Protein AF-A0A539CU30-F1 (afdb_monomer_lite)

Secondary structure (DSSP, 8-state):
-HHHHHHHHHHHHHHHHHHHHHHHHHHHHHHHHHSS-S-HHHHHGGGHHHHHHHHHHHHHHHHHHHHHHHHHHHHHHHHHHHHHHHHHHHHHHHHHHTTT-GGGHHHHHHHHHHHHHHHHHHHT-EETTEETT-TT-TTS-SS--TTSTT-HHHHHHHHHHHHHHSS-TTSGGGGG--HHHHHHIIIIIIGGGTS-HHHHHHHHHHHHHHHH-TTS--HHHHHHHHS-----

Radius of gyration: 37.02 Å; chains: 1; bounding box: 70×50×115 Å

Structure (mmCIF, N/CA/C/O backbone):
data_AF-A0A539CU30-F1
#
_entry.id   AF-A0A539CU30-F1
#
loop_
_atom_site.group_PDB
_atom_site.id
_atom_site.type_symbol
_atom_site.label_atom_id
_atom_site.label_alt_id
_atom_site.label_comp_id
_atom_site.label_asym_id
_atom_site.label_entity_id
_atom_site.label_seq_id
_atom_site.pdbx_PDB_ins_code
_atom_site.Cartn_x
_atom_site.Cartn_y
_atom_site.Cartn_z
_atom_site.occupancy
_atom_site.B_iso_or_equiv
_atom_site.auth_seq_id
_atom_site.auth_comp_id
_atom_site.auth_asym_id
_atom_site.auth_atom_id
_atom_site.pdbx_PDB_model_num
ATOM 1 N N . MET A 1 1 ? -40.993 -7.374 83.819 1.00 50.94 1 MET A N 1
ATOM 2 C CA . MET A 1 1 ? -40.850 -8.155 82.565 1.00 50.94 1 MET A CA 1
ATOM 3 C C . MET A 1 1 ? -40.914 -7.294 81.293 1.00 50.94 1 MET A C 1
ATOM 5 O O . MET A 1 1 ? -40.590 -7.800 80.234 1.00 50.94 1 MET A O 1
ATOM 9 N N . THR A 1 2 ? -41.260 -6.001 81.359 1.00 56.88 2 THR A N 1
ATOM 10 C CA . THR A 1 2 ? -41.355 -5.097 80.191 1.00 56.88 2 THR A CA 1
ATOM 11 C C . THR A 1 2 ? -40.031 -4.410 79.813 1.00 56.88 2 THR A C 1
ATOM 13 O O . THR A 1 2 ? -39.778 -4.199 78.633 1.00 56.88 2 THR A O 1
ATOM 16 N N . SER A 1 3 ? -39.139 -4.135 80.777 1.00 58.94 3 SER A N 1
ATOM 17 C CA . SER A 1 3 ? -37.833 -3.494 80.509 1.00 58.94 3 SER A CA 1
ATOM 18 C C . SER A 1 3 ? -36.889 -4.321 79.633 1.00 58.94 3 SER A C 1
ATOM 20 O O . SER A 1 3 ? -36.261 -3.760 78.745 1.00 58.94 3 SER A O 1
ATOM 22 N N . TYR A 1 4 ? -36.800 -5.642 79.832 1.00 59.88 4 TYR A N 1
ATOM 23 C CA . TYR A 1 4 ? -35.916 -6.502 79.027 1.00 59.88 4 TYR A CA 1
ATOM 24 C C . TYR A 1 4 ? -36.357 -6.581 77.560 1.00 59.88 4 TYR A C 1
ATOM 26 O O . TYR A 1 4 ? -35.518 -6.617 76.663 1.00 59.88 4 TYR A O 1
ATOM 34 N N . ILE A 1 5 ? -37.671 -6.539 77.319 1.00 64.38 5 ILE A N 1
ATOM 35 C CA . ILE A 1 5 ? -38.246 -6.526 75.972 1.00 64.38 5 ILE A CA 1
ATOM 36 C C . ILE A 1 5 ? -37.952 -5.179 75.297 1.00 64.38 5 ILE A C 1
ATOM 38 O O . ILE A 1 5 ? -37.494 -5.166 74.160 1.00 64.38 5 ILE A O 1
ATOM 42 N N . SER A 1 6 ? -38.102 -4.047 75.997 1.00 69.62 6 SER A N 1
ATOM 43 C CA . SER A 1 6 ? -37.750 -2.727 75.445 1.00 69.62 6 SER A CA 1
ATOM 44 C C . SER A 1 6 ? -36.259 -2.578 75.127 1.00 69.62 6 SER A C 1
ATOM 46 O O . SER A 1 6 ? -35.922 -2.019 74.087 1.00 69.62 6 SER A O 1
ATOM 48 N N . THR A 1 7 ? -35.359 -3.104 75.963 1.00 79.62 7 THR A N 1
ATOM 49 C CA . THR A 1 7 ? -33.908 -3.041 75.707 1.00 79.62 7 THR A CA 1
ATOM 50 C C . THR A 1 7 ? -33.505 -3.871 74.487 1.00 79.62 7 THR A C 1
ATOM 52 O O . THR A 1 7 ? -32.719 -3.404 73.663 1.00 79.62 7 THR A O 1
ATOM 55 N N . GLN A 1 8 ? -34.080 -5.067 74.319 1.00 81.56 8 GLN A N 1
ATOM 56 C CA . GLN A 1 8 ? -33.830 -5.899 73.138 1.00 81.56 8 GLN A CA 1
ATOM 57 C C . GLN A 1 8 ? -34.371 -5.246 71.858 1.00 81.56 8 GLN A C 1
ATOM 59 O O . GLN A 1 8 ? -33.700 -5.271 70.825 1.00 81.56 8 GLN A O 1
ATOM 64 N N . SER A 1 9 ? -35.546 -4.615 71.925 1.00 81.38 9 SER A N 1
ATOM 65 C CA . SER A 1 9 ? -36.136 -3.872 70.805 1.00 81.38 9 SER A CA 1
ATOM 66 C C . SER A 1 9 ? -35.284 -2.668 70.400 1.00 81.38 9 SER A C 1
ATOM 68 O O . SER A 1 9 ? -35.041 -2.463 69.214 1.00 81.38 9 SER A O 1
ATOM 70 N N . ILE A 1 10 ? -34.773 -1.905 71.373 1.00 83.88 10 ILE A N 1
ATOM 71 C CA . ILE A 1 10 ? -33.900 -0.748 71.125 1.00 83.88 10 ILE A CA 1
ATOM 72 C C . ILE A 1 10 ? -32.560 -1.191 70.525 1.00 83.88 10 ILE A C 1
ATOM 74 O O . ILE A 1 10 ? -32.109 -0.610 69.542 1.00 83.88 10 ILE A O 1
ATOM 78 N N . SER A 1 11 ? -31.943 -2.247 71.062 1.00 86.12 11 SER A N 1
ATOM 79 C CA . SER A 1 11 ? -30.687 -2.790 70.529 1.00 86.12 11 SER A CA 1
ATOM 80 C C . SER A 1 11 ? -30.854 -3.327 69.103 1.00 86.12 11 SER A C 1
ATOM 82 O O . SER A 1 11 ? -30.037 -3.032 68.230 1.00 86.12 11 SER A O 1
ATOM 84 N N . SER A 1 12 ? -31.951 -4.038 68.834 1.00 86.06 12 SER A N 1
ATOM 85 C CA . SER A 1 12 ? -32.254 -4.562 67.497 1.00 86.06 12 SER A CA 1
ATOM 86 C C . SER A 1 12 ? -32.539 -3.435 66.496 1.00 86.06 12 SER A C 1
ATOM 88 O O . SER A 1 12 ? -32.067 -3.493 65.362 1.00 86.06 12 SER A O 1
ATOM 90 N N . ALA A 1 13 ? -33.237 -2.375 66.921 1.00 87.25 13 ALA A N 1
ATOM 91 C CA . ALA A 1 13 ? -33.471 -1.183 66.104 1.00 87.25 13 ALA A CA 1
ATOM 92 C C . ALA A 1 13 ? -32.166 -0.432 65.787 1.00 87.25 13 ALA A C 1
ATOM 94 O O . ALA A 1 13 ? -31.960 0.010 64.657 1.00 87.25 13 ALA A O 1
ATOM 95 N N . MET A 1 14 ? -31.251 -0.334 66.755 1.00 86.62 14 MET A N 1
ATOM 96 C CA . MET A 1 14 ? -29.937 0.280 66.557 1.00 86.62 14 MET A CA 1
ATOM 97 C C . MET A 1 14 ? -29.066 -0.550 65.605 1.00 86.62 14 MET A C 1
ATOM 99 O O . MET A 1 14 ? -28.424 0.002 64.716 1.00 86.62 14 MET A O 1
ATOM 103 N N . CYS A 1 15 ? -29.101 -1.878 65.729 1.00 87.88 15 CYS A N 1
ATOM 104 C CA . CYS A 1 15 ? -28.388 -2.785 64.832 1.00 87.88 15 CYS A CA 1
ATOM 105 C C . CYS A 1 15 ? -28.935 -2.713 63.393 1.00 87.88 15 CYS A C 1
ATOM 107 O O . CYS A 1 15 ? -28.161 -2.621 62.444 1.00 87.88 15 CYS A O 1
ATOM 109 N N . GLN A 1 16 ? -30.260 -2.640 63.217 1.00 91.19 16 GLN A N 1
ATOM 110 C CA . GLN A 1 16 ? -30.879 -2.399 61.906 1.00 91.19 16 GLN A CA 1
ATOM 111 C C . GLN A 1 16 ? -30.507 -1.038 61.311 1.00 91.19 16 GLN A C 1
ATOM 113 O O . GLN A 1 16 ? -30.290 -0.949 60.105 1.00 91.19 16 GLN A O 1
ATOM 118 N N . SER A 1 17 ? -30.404 0.008 62.134 1.00 90.44 17 SER A N 1
ATOM 119 C CA . SER A 1 17 ? -29.939 1.327 61.690 1.00 90.44 17 SER A CA 1
ATOM 120 C C . SER A 1 17 ? -28.496 1.276 61.178 1.00 90.44 17 SER A C 1
ATOM 122 O O . SER A 1 17 ? -28.207 1.777 60.096 1.00 90.44 17 SER A O 1
ATOM 124 N N . ILE A 1 18 ? -27.599 0.590 61.896 1.00 91.06 18 ILE A N 1
ATOM 125 C CA . ILE A 1 18 ? -26.197 0.421 61.481 1.00 91.06 18 ILE A CA 1
ATOM 126 C C . ILE A 1 18 ? -26.093 -0.366 60.170 1.00 91.06 18 ILE A C 1
ATOM 128 O O . ILE A 1 18 ? -25.368 0.054 59.273 1.00 91.06 18 ILE A O 1
ATOM 132 N N . LEU A 1 19 ? -26.839 -1.464 60.023 1.00 92.50 19 LEU A N 1
ATOM 133 C CA . LEU A 1 19 ? -26.854 -2.250 58.783 1.00 92.50 19 LEU A CA 1
ATOM 134 C C . LEU A 1 19 ? -27.379 -1.437 57.586 1.00 92.50 19 LEU A C 1
ATOM 136 O O . LEU A 1 19 ? -26.849 -1.554 56.481 1.00 92.50 19 LEU A O 1
ATOM 140 N N . ARG A 1 20 ? -28.379 -0.570 57.802 1.00 90.00 20 ARG A N 1
ATOM 141 C CA . ARG A 1 20 ? -28.859 0.367 56.774 1.00 90.00 20 ARG A CA 1
ATOM 142 C C . ARG A 1 20 ? -27.801 1.399 56.403 1.00 90.00 20 ARG A C 1
ATOM 144 O O . ARG A 1 20 ? -27.514 1.535 55.221 1.00 90.00 20 ARG A O 1
ATOM 151 N N . MET A 1 21 ? -27.167 2.041 57.387 1.00 89.62 21 MET A N 1
ATOM 152 C CA . MET A 1 21 ? -26.098 3.017 57.135 1.00 89.62 21 MET A CA 1
ATOM 153 C C . MET A 1 21 ? -24.913 2.401 56.381 1.00 89.62 21 MET A C 1
ATOM 155 O O . MET A 1 21 ? -24.343 3.050 55.514 1.00 89.62 21 MET A O 1
ATOM 159 N N . GLN A 1 22 ? -24.554 1.144 56.662 1.00 92.38 22 GLN A N 1
ATOM 160 C CA . GLN A 1 22 ? -23.507 0.438 55.913 1.00 92.38 22 GLN A CA 1
ATOM 161 C C . GLN A 1 22 ? -23.902 0.182 54.453 1.00 92.38 22 GLN A C 1
ATOM 163 O O . GLN A 1 22 ? -23.071 0.323 53.561 1.00 92.38 22 GLN A O 1
ATOM 168 N N . THR A 1 23 ? -25.167 -0.165 54.207 1.00 90.19 23 THR A N 1
ATOM 169 C CA . THR A 1 23 ? -25.682 -0.398 52.849 1.00 90.19 23 THR A CA 1
ATOM 170 C C . THR A 1 23 ? -25.758 0.911 52.055 1.00 90.19 23 THR A C 1
ATOM 172 O O . THR A 1 23 ? -25.331 0.952 50.905 1.00 90.19 23 THR A O 1
ATOM 175 N N . GLU A 1 24 ? -26.240 1.992 52.676 1.00 87.81 24 GLU A N 1
ATOM 176 C CA . GLU A 1 24 ? -26.275 3.332 52.073 1.00 87.81 24 GLU A CA 1
ATOM 177 C C . GLU A 1 24 ? -24.871 3.872 51.796 1.00 87.81 24 GLU A C 1
ATOM 179 O O . GLU A 1 24 ? -24.644 4.444 50.735 1.00 87.81 24 GLU A O 1
ATOM 184 N N . LEU A 1 25 ? -23.913 3.658 52.703 1.00 91.44 25 LEU A N 1
ATOM 185 C CA . LEU A 1 25 ? -22.527 4.068 52.489 1.00 91.44 25 LEU A CA 1
ATOM 186 C C . LEU A 1 25 ? -21.909 3.337 51.292 1.00 91.44 25 LEU A C 1
ATOM 188 O O . LEU A 1 25 ? -21.331 3.989 50.432 1.00 91.44 25 LEU A O 1
ATOM 192 N N . ALA A 1 26 ? -22.085 2.016 51.199 1.00 89.50 26 ALA A N 1
ATOM 193 C CA . ALA A 1 26 ? -21.582 1.228 50.074 1.00 89.50 26 ALA A CA 1
ATOM 194 C C . ALA A 1 26 ? -22.211 1.655 48.734 1.00 89.50 26 ALA A C 1
ATOM 196 O O . ALA A 1 26 ? -21.520 1.717 47.717 1.00 89.50 26 ALA A O 1
ATOM 197 N N . ALA A 1 27 ? -23.507 1.988 48.731 1.00 86.31 27 ALA A N 1
ATOM 198 C CA . ALA A 1 27 ? -24.170 2.554 47.561 1.00 86.31 27 ALA A CA 1
ATOM 199 C C . ALA A 1 27 ? -23.566 3.917 47.195 1.00 86.31 27 ALA A C 1
ATOM 201 O O . ALA A 1 27 ? -23.146 4.107 46.063 1.00 86.31 27 ALA A O 1
ATOM 202 N N . CYS A 1 28 ? -23.428 4.831 48.157 1.00 86.75 28 CYS A N 1
ATOM 203 C CA . CYS A 1 28 ? -22.865 6.163 47.936 1.00 86.75 28 CYS A CA 1
ATOM 204 C C . CYS A 1 28 ? -21.408 6.102 47.438 1.00 86.75 28 CYS A C 1
ATOM 206 O O . CYS A 1 28 ? -21.022 6.852 46.546 1.00 86.75 28 CYS A O 1
ATOM 208 N N . GLU A 1 29 ? -20.601 5.170 47.952 1.00 88.06 29 GLU A N 1
ATOM 209 C CA . GLU A 1 29 ? -19.248 4.902 47.451 1.00 88.06 29 GLU A CA 1
ATOM 210 C C . GLU A 1 29 ? -19.261 4.440 45.985 1.00 88.06 29 GLU A C 1
ATOM 212 O O . GLU A 1 29 ? -18.467 4.930 45.176 1.00 88.06 29 GLU A O 1
ATOM 217 N N . ALA A 1 30 ? -20.190 3.554 45.611 1.00 84.19 30 ALA A N 1
ATOM 218 C CA . ALA A 1 30 ? -20.375 3.136 44.223 1.00 84.19 30 ALA A CA 1
ATOM 219 C C . ALA A 1 30 ? -20.863 4.291 43.326 1.00 84.19 30 ALA A C 1
ATOM 221 O O . ALA A 1 30 ? -20.386 4.436 42.198 1.00 84.19 30 ALA A O 1
ATOM 222 N N . GLU A 1 31 ? -21.753 5.152 43.825 1.00 86.81 31 GLU A N 1
ATOM 223 C CA . GLU A 1 31 ? -22.262 6.322 43.099 1.00 86.81 31 GLU A CA 1
ATOM 224 C C . GLU A 1 31 ? -21.180 7.374 42.871 1.00 86.81 31 GLU A C 1
ATOM 226 O O . GLU A 1 31 ? -21.037 7.893 41.766 1.00 86.81 31 GLU A O 1
ATOM 231 N N . VAL A 1 32 ? -20.354 7.642 43.881 1.00 91.50 32 VAL A N 1
ATOM 232 C CA . VAL A 1 32 ? -19.213 8.559 43.772 1.00 91.50 32 VAL A CA 1
ATOM 233 C C . VAL A 1 32 ? -18.151 8.003 42.822 1.00 91.50 32 VAL A C 1
ATOM 235 O O . VAL A 1 32 ? -17.566 8.759 42.048 1.00 91.50 32 VAL A O 1
ATOM 238 N N . SER A 1 33 ? -17.911 6.689 42.841 1.00 89.38 33 SER A N 1
ATOM 239 C CA . SER A 1 33 ? -16.939 6.041 41.956 1.00 89.38 33 SER A CA 1
ATOM 240 C C . SER A 1 33 ? -17.3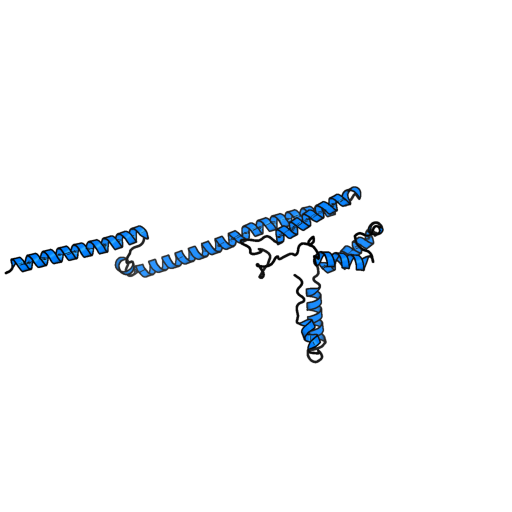79 6.018 40.493 1.00 89.38 33 SER A C 1
ATOM 242 O O . SER A 1 33 ? -16.533 6.120 39.606 1.00 89.38 33 SER A O 1
ATOM 244 N N . THR A 1 34 ? -18.664 5.788 40.227 1.00 82.19 34 THR A N 1
ATOM 245 C CA . THR A 1 34 ? -19.185 5.581 38.865 1.00 82.19 34 THR A CA 1
ATOM 246 C C . THR A 1 34 ? -19.836 6.830 38.280 1.00 82.19 34 THR A C 1
ATOM 248 O O . THR A 1 34 ? -20.057 6.890 37.071 1.00 82.19 34 THR A O 1
ATOM 251 N N . GLY A 1 35 ? -20.157 7.818 39.121 1.00 76.81 35 GLY A N 1
ATOM 252 C CA . GLY A 1 35 ? -20.927 9.006 38.758 1.00 76.81 35 GLY A CA 1
ATOM 253 C C . GLY A 1 35 ? -22.406 8.731 38.464 1.00 76.81 35 GLY A C 1
ATOM 254 O O . GLY A 1 35 ? -23.092 9.629 37.983 1.00 76.81 35 GLY A O 1
ATOM 255 N N . ASN A 1 36 ? -22.902 7.515 38.717 1.00 73.81 36 ASN A N 1
ATOM 256 C CA . ASN A 1 36 ? -24.273 7.086 38.429 1.00 73.81 36 ASN A CA 1
ATOM 257 C C . ASN A 1 36 ? -24.933 6.518 39.686 1.00 73.81 36 ASN A C 1
ATOM 259 O O . ASN A 1 36 ? -24.241 5.933 40.508 1.00 73.81 36 ASN A O 1
ATOM 263 N N . TYR A 1 37 ? -26.262 6.627 39.803 1.00 79.06 37 TYR A N 1
ATOM 264 C CA . TYR A 1 37 ? -27.013 6.014 40.907 1.00 79.06 37 TYR A CA 1
ATOM 265 C C . TYR A 1 37 ? -26.775 4.498 40.991 1.00 79.06 37 TYR A C 1
ATOM 267 O O . TYR A 1 37 ? -26.793 3.811 39.967 1.00 79.06 37 TYR A O 1
ATOM 275 N N . ALA A 1 38 ? -26.610 3.970 42.207 1.00 72.25 38 ALA A N 1
ATOM 276 C CA . ALA A 1 38 ? -26.332 2.554 42.449 1.00 72.25 38 ALA A CA 1
ATOM 277 C C . ALA A 1 38 ? -27.546 1.671 42.116 1.00 72.25 38 ALA A C 1
ATOM 279 O O . ALA A 1 38 ? -27.383 0.521 41.711 1.00 72.25 38 ALA A O 1
ATOM 280 N N . ASP A 1 39 ? -28.758 2.227 42.227 1.00 71.12 39 ASP A N 1
ATOM 281 C CA . ASP A 1 39 ? -30.001 1.590 41.792 1.00 71.12 39 ASP A CA 1
ATOM 282 C C . ASP A 1 39 ? -30.877 2.576 41.001 1.00 71.12 39 ASP A C 1
ATOM 284 O O . ASP A 1 39 ? -31.699 3.330 41.536 1.00 71.12 39 ASP A O 1
ATOM 288 N N . ILE A 1 40 ? -30.674 2.581 39.683 1.00 67.50 40 ILE A N 1
ATOM 289 C CA . ILE A 1 40 ? -31.362 3.466 38.732 1.00 67.50 40 ILE A CA 1
ATOM 290 C C . ILE A 1 40 ? -32.854 3.096 38.621 1.00 67.50 40 ILE A C 1
ATOM 292 O O . ILE A 1 40 ? -33.683 3.948 38.305 1.00 67.50 40 ILE A O 1
ATOM 296 N N . GLY A 1 41 ? -33.225 1.837 38.886 1.00 67.25 41 GLY A N 1
ATOM 297 C CA . GLY A 1 41 ? -34.609 1.359 38.805 1.00 67.25 41 GLY A CA 1
ATOM 298 C C . GLY A 1 41 ? -35.469 1.831 39.976 1.00 67.25 41 GLY A C 1
ATOM 299 O O . GLY A 1 41 ? -36.638 2.169 39.789 1.00 67.25 41 GLY A O 1
ATOM 300 N N . GLN A 1 42 ? -34.880 1.911 41.171 1.00 68.75 42 GLN A N 1
ATOM 301 C CA . GLN A 1 42 ? -35.569 2.367 42.378 1.00 68.75 42 GLN A CA 1
ATOM 302 C C . GLN A 1 42 ? -35.702 3.899 42.460 1.00 68.75 42 GLN A C 1
ATOM 304 O O . GLN A 1 42 ? -36.683 4.402 43.008 1.00 68.75 42 GLN A O 1
ATOM 309 N N . THR A 1 43 ? -34.734 4.644 41.919 1.00 66.56 43 THR A N 1
ATOM 310 C CA . THR A 1 43 ? -34.652 6.112 42.042 1.00 66.56 43 THR A CA 1
ATOM 311 C C . THR A 1 43 ? -35.342 6.873 40.906 1.00 66.56 43 THR A C 1
ATOM 313 O O . THR A 1 43 ? -35.977 7.894 41.165 1.00 66.56 43 THR A O 1
ATOM 316 N N . LEU A 1 44 ? -35.262 6.382 39.662 1.00 65.50 44 LEU A N 1
ATOM 317 C CA . LEU A 1 44 ? -35.782 7.074 38.469 1.00 65.50 44 LEU A CA 1
ATOM 318 C C . LEU A 1 44 ? -37.109 6.500 37.934 1.00 65.50 44 LEU A C 1
ATOM 320 O O . LEU A 1 44 ? -37.804 7.164 37.157 1.00 65.50 44 LEU A O 1
ATOM 324 N N . GLY A 1 45 ? -37.494 5.287 38.341 1.00 76.56 45 GLY A N 1
ATOM 325 C CA . GLY A 1 45 ? -38.769 4.661 37.978 1.00 76.56 45 GLY A CA 1
ATOM 326 C C . GLY A 1 45 ? -38.998 4.567 36.461 1.00 76.56 45 GLY A C 1
ATOM 327 O O . GLY A 1 45 ? -38.331 3.814 35.759 1.00 76.56 45 GLY A O 1
ATOM 328 N N . ALA A 1 46 ? -39.962 5.325 35.926 1.00 72.44 46 ALA A N 1
ATOM 329 C CA . ALA A 1 46 ? -40.281 5.317 34.492 1.00 72.44 46 ALA A CA 1
ATOM 330 C C . ALA A 1 46 ? -39.176 5.940 33.608 1.00 72.44 46 ALA A C 1
ATOM 332 O O . ALA A 1 46 ? -39.070 5.596 32.432 1.00 72.44 46 ALA A O 1
ATOM 333 N N . GLN A 1 47 ? -38.332 6.820 34.161 1.00 75.50 47 GLN A N 1
ATOM 334 C CA . GLN A 1 47 ? -37.230 7.471 33.435 1.00 75.50 47 GLN A CA 1
ATOM 335 C C . GLN A 1 47 ? -35.992 6.571 33.293 1.00 75.50 47 GLN A C 1
ATOM 337 O O . GLN A 1 47 ? -35.100 6.863 32.498 1.00 75.50 47 GLN A O 1
ATOM 342 N N . THR A 1 48 ? -35.939 5.441 34.006 1.00 77.44 48 THR A N 1
ATOM 343 C CA . THR A 1 48 ? -34.850 4.457 33.902 1.00 77.44 48 THR A CA 1
ATOM 344 C C . THR A 1 48 ? -34.701 3.9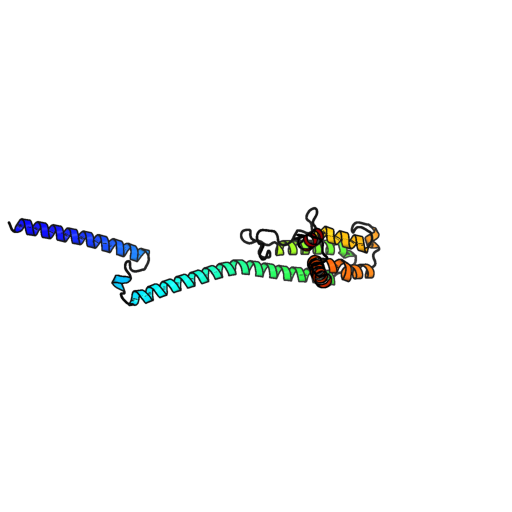29 32.474 1.00 77.44 48 THR A C 1
ATOM 346 O O . THR A 1 48 ? -33.582 3.748 32.005 1.00 77.44 48 THR A O 1
ATOM 349 N N . GLY A 1 49 ? -35.809 3.749 31.742 1.00 78.25 49 GLY A N 1
ATOM 350 C CA . GLY A 1 49 ? -35.768 3.330 30.336 1.00 78.25 49 GLY A CA 1
ATOM 351 C C . GLY A 1 49 ? -35.106 4.363 29.417 1.00 78.25 49 GLY A C 1
ATOM 352 O O . GLY A 1 49 ? -34.336 3.998 28.529 1.00 78.25 49 GLY A O 1
ATOM 353 N N . GLU A 1 50 ? -35.348 5.653 29.664 1.00 83.38 50 GLU A N 1
ATOM 354 C CA . GLU A 1 50 ? -34.699 6.747 28.935 1.00 83.38 50 GLU A CA 1
ATOM 355 C C . GLU A 1 50 ? -33.206 6.830 29.279 1.00 83.38 50 GLU A C 1
ATOM 357 O O . GLU A 1 50 ? -32.375 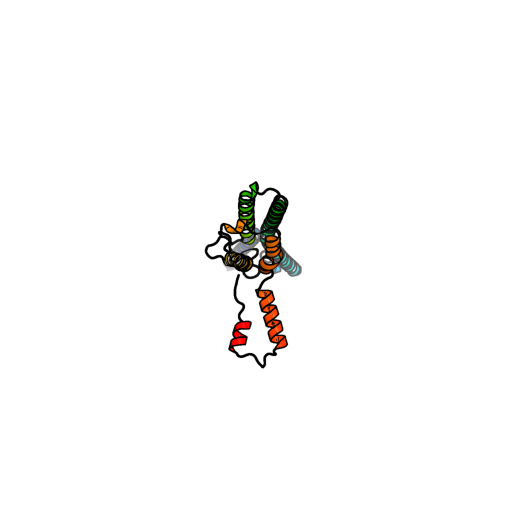6.932 28.379 1.00 83.38 50 GLU A O 1
ATOM 362 N N . ASN A 1 51 ? -32.844 6.690 30.559 1.00 80.88 51 ASN A N 1
ATOM 363 C CA . ASN A 1 51 ? -31.449 6.699 30.997 1.00 80.88 51 ASN A CA 1
ATOM 364 C C . ASN A 1 51 ? -30.640 5.530 30.402 1.00 80.88 51 ASN A C 1
ATOM 366 O O . ASN A 1 51 ? -29.568 5.751 29.840 1.00 80.88 51 ASN A O 1
ATOM 370 N N . VAL A 1 52 ? -31.181 4.307 30.430 1.00 84.75 52 VAL A N 1
ATOM 371 C CA . VAL A 1 52 ? -30.547 3.132 29.803 1.00 84.75 52 VAL A CA 1
ATOM 372 C C . VAL A 1 52 ? -30.415 3.322 28.290 1.00 84.75 52 VAL A C 1
ATOM 374 O O . VAL A 1 52 ? -29.378 2.995 27.713 1.00 84.75 52 VAL A O 1
ATOM 377 N N . SER A 1 53 ? -31.428 3.903 27.638 1.00 88.25 53 SER A N 1
ATOM 378 C CA . SER A 1 53 ? -31.355 4.263 26.218 1.00 88.25 53 SER A CA 1
ATOM 379 C C . SER A 1 53 ? -30.228 5.269 25.935 1.00 88.25 53 SER A C 1
ATOM 381 O O . SER A 1 53 ? -29.466 5.079 24.987 1.00 88.25 53 SER A O 1
ATOM 383 N N . LEU A 1 54 ? -30.062 6.301 26.768 1.00 89.19 54 LEU A N 1
ATOM 384 C CA . LEU A 1 54 ? -28.975 7.278 26.632 1.00 89.19 54 LEU A CA 1
ATOM 385 C C . LEU A 1 54 ? -27.594 6.646 26.852 1.00 89.19 54 LEU A C 1
ATOM 387 O O . LEU A 1 54 ? -26.661 6.961 26.119 1.00 89.19 54 LEU A O 1
ATOM 391 N N . GLN A 1 55 ? -27.453 5.721 27.805 1.00 86.12 55 GLN A N 1
ATOM 392 C CA . GLN A 1 55 ? -26.206 4.976 28.006 1.00 86.12 55 GLN A CA 1
ATOM 393 C C . GLN A 1 55 ? -25.869 4.090 26.799 1.00 86.12 55 GLN A C 1
ATOM 395 O O . GLN A 1 55 ? -24.723 4.083 26.345 1.00 86.12 55 GLN A O 1
ATOM 400 N N . ALA A 1 56 ? -26.861 3.397 26.233 1.00 90.38 56 ALA A N 1
ATOM 401 C CA . ALA A 1 56 ? -26.681 2.608 25.016 1.00 90.38 56 ALA A CA 1
ATOM 402 C C . ALA A 1 56 ? -26.273 3.491 23.823 1.00 90.38 56 ALA A C 1
ATOM 404 O O . ALA A 1 56 ? -25.356 3.141 23.080 1.00 90.38 56 ALA A O 1
ATOM 405 N N . GLN A 1 57 ? -26.894 4.667 23.673 1.00 94.31 57 GLN A N 1
ATOM 406 C CA . GLN A 1 57 ? -26.505 5.655 22.662 1.00 94.31 57 GLN A CA 1
ATOM 407 C C . GLN A 1 57 ? -25.078 6.170 22.883 1.00 94.31 57 GLN A C 1
ATOM 409 O O . GLN A 1 57 ? -24.319 6.274 21.924 1.00 94.31 57 GLN A O 1
ATOM 414 N N . ASN A 1 58 ? -24.679 6.440 24.127 1.00 92.44 58 ASN A N 1
ATOM 415 C CA . ASN A 1 58 ? -23.321 6.875 24.445 1.00 92.44 58 ASN A CA 1
ATOM 416 C C . ASN A 1 58 ? -22.287 5.782 24.111 1.00 92.44 58 ASN A C 1
ATOM 418 O O . ASN A 1 58 ? -21.293 6.049 23.443 1.00 92.44 58 ASN A O 1
ATOM 422 N N . SER A 1 59 ? -22.564 4.522 24.463 1.00 94.31 59 SER A N 1
ATOM 423 C CA . SER A 1 59 ? -21.710 3.382 24.096 1.00 94.31 59 SER A CA 1
ATOM 424 C C . SER A 1 59 ? -21.579 3.210 22.575 1.00 94.31 59 SER A C 1
ATOM 426 O O . SER A 1 59 ? -20.482 2.956 22.068 1.00 94.31 59 SER A O 1
ATOM 428 N N . LEU A 1 60 ? -22.670 3.415 21.831 1.00 96.38 60 LEU A N 1
ATOM 429 C CA . LEU A 1 60 ? -22.644 3.417 20.370 1.00 96.38 60 LEU A CA 1
ATOM 430 C C . LEU A 1 60 ? -21.778 4.564 19.822 1.00 96.38 60 LEU A C 1
ATOM 432 O O . LEU A 1 60 ? -20.938 4.326 18.956 1.00 96.38 60 LEU A O 1
ATOM 436 N N . LEU A 1 61 ? -21.944 5.790 20.332 1.00 96.31 61 LEU A N 1
ATOM 437 C CA . LEU A 1 61 ? -21.134 6.948 19.931 1.00 96.31 61 LEU A CA 1
ATOM 438 C C . LEU A 1 61 ? -19.646 6.744 20.241 1.00 96.31 61 LEU A C 1
ATOM 440 O O . LEU A 1 61 ? -18.800 7.099 19.418 1.00 96.31 61 LEU A O 1
ATOM 444 N N . GLN A 1 62 ? -19.321 6.127 21.378 1.00 95.19 62 GLN A N 1
ATOM 445 C CA . GLN A 1 62 ? -17.948 5.766 21.722 1.00 95.19 62 GLN A CA 1
ATOM 446 C C . GLN A 1 62 ? -17.381 4.756 20.719 1.00 95.19 62 GLN A C 1
ATOM 448 O O . GLN A 1 62 ? -16.317 4.982 20.155 1.00 95.19 62 GLN A O 1
ATOM 453 N N . THR A 1 63 ? -18.139 3.706 20.397 1.00 96.69 63 THR A N 1
ATOM 454 C CA . THR A 1 63 ? -17.730 2.696 19.405 1.00 96.69 63 THR A CA 1
ATOM 455 C C . THR A 1 63 ? -17.502 3.313 18.019 1.00 96.69 63 THR A C 1
ATOM 457 O O . THR A 1 63 ? -16.533 2.980 17.331 1.00 96.69 63 THR A O 1
ATOM 460 N N . ILE A 1 64 ? -18.368 4.243 17.599 1.00 97.06 64 ILE A N 1
ATOM 461 C CA . ILE A 1 64 ? -18.199 4.998 16.348 1.00 97.06 64 ILE A CA 1
ATOM 462 C C . ILE A 1 64 ? -16.920 5.841 16.406 1.00 97.06 64 ILE A C 1
ATOM 464 O O . ILE A 1 64 ? -16.160 5.871 15.440 1.00 97.06 64 ILE A O 1
ATOM 468 N N . THR A 1 65 ? -16.656 6.495 17.537 1.00 96.62 65 THR A N 1
ATOM 469 C CA . THR A 1 65 ? -15.447 7.303 17.744 1.00 96.62 65 THR A CA 1
ATOM 470 C C . THR A 1 65 ? -14.182 6.450 17.652 1.00 96.62 65 THR A C 1
ATOM 472 O O . THR A 1 65 ? -13.262 6.810 16.921 1.00 96.62 65 THR A O 1
ATOM 475 N N . ASP A 1 66 ? -14.158 5.283 18.292 1.00 95.75 66 ASP A N 1
ATOM 476 C CA . ASP A 1 66 ? -13.018 4.359 18.264 1.00 95.75 66 ASP A CA 1
ATOM 477 C C . ASP A 1 66 ? -12.780 3.790 16.853 1.00 95.75 66 ASP A C 1
ATOM 479 O O . ASP A 1 66 ? -11.642 3.678 16.378 1.00 95.75 66 ASP A O 1
ATOM 483 N N . THR A 1 67 ? -13.869 3.496 16.134 1.00 95.12 67 THR A N 1
ATOM 484 C CA . THR A 1 67 ? -13.813 3.070 14.729 1.00 95.12 67 THR A CA 1
ATOM 485 C C . THR A 1 67 ? -13.231 4.180 13.854 1.00 95.12 67 THR A C 1
ATOM 487 O O . THR A 1 67 ? -12.311 3.935 13.071 1.00 95.12 67 THR A O 1
ATOM 490 N N . ASN A 1 68 ? -13.697 5.419 14.026 1.00 94.88 68 ASN A N 1
ATOM 491 C CA . ASN A 1 68 ? -13.177 6.580 13.305 1.00 94.88 68 ASN A CA 1
ATOM 492 C C . ASN A 1 68 ? -11.698 6.829 13.617 1.00 94.88 68 ASN A C 1
ATOM 494 O O . ASN A 1 68 ? -10.930 7.130 12.707 1.00 94.88 68 ASN A O 1
ATOM 498 N N . GLN A 1 69 ? -11.274 6.649 14.869 1.00 94.75 69 GLN A N 1
ATOM 499 C CA . GLN A 1 69 ? -9.873 6.781 15.266 1.00 94.75 69 GLN A CA 1
ATOM 500 C C . GLN A 1 69 ? -8.989 5.731 14.580 1.00 94.75 69 GLN A C 1
ATOM 502 O O . GLN A 1 69 ? -7.887 6.038 14.116 1.00 94.75 69 GLN A O 1
ATOM 507 N N . THR A 1 70 ? -9.483 4.500 14.452 1.00 91.12 70 THR A N 1
ATOM 508 C CA . THR A 1 70 ? -8.787 3.434 13.719 1.00 91.12 70 THR A CA 1
ATOM 509 C C . THR A 1 70 ? -8.661 3.782 12.236 1.00 91.12 70 THR A C 1
ATOM 511 O O . THR A 1 70 ? -7.579 3.669 11.658 1.00 91.12 70 THR A O 1
ATOM 514 N N . VAL A 1 71 ? -9.740 4.281 11.625 1.00 90.75 71 VAL A N 1
ATOM 515 C CA . VAL A 1 71 ? -9.729 4.753 10.232 1.00 90.75 71 VAL A CA 1
ATOM 516 C C . VAL A 1 71 ? -8.746 5.908 10.049 1.00 90.75 71 VAL A C 1
ATOM 518 O O . VAL A 1 71 ? -7.930 5.855 9.134 1.00 90.75 71 VAL A O 1
ATOM 521 N N . ALA A 1 72 ? -8.752 6.908 10.933 1.00 92.94 72 ALA A N 1
ATOM 522 C CA . ALA A 1 72 ? -7.826 8.038 10.885 1.00 92.94 72 ALA A CA 1
ATOM 523 C C . ALA A 1 72 ? -6.360 7.584 10.986 1.00 92.94 72 ALA A C 1
ATOM 525 O O . ALA A 1 72 ? -5.502 8.063 10.241 1.00 92.94 72 ALA A O 1
ATOM 526 N N . THR A 1 73 ? -6.090 6.601 11.849 1.00 91.56 73 THR A N 1
ATOM 527 C CA . THR A 1 73 ? -4.757 6.005 12.019 1.00 91.56 73 THR A CA 1
ATOM 528 C C . THR A 1 73 ? -4.273 5.300 10.749 1.00 91.56 73 THR A C 1
ATOM 530 O O . THR A 1 73 ? -3.076 5.296 10.485 1.00 91.56 73 THR A O 1
ATOM 533 N N . ARG A 1 74 ? -5.173 4.743 9.924 1.00 88.81 74 ARG A N 1
ATOM 534 C CA . ARG A 1 74 ? -4.812 4.177 8.608 1.00 88.81 74 ARG A CA 1
ATOM 535 C C . ARG A 1 74 ? -4.755 5.231 7.501 1.00 88.81 74 ARG A C 1
ATOM 537 O O . ARG A 1 74 ? -3.900 5.149 6.618 1.00 88.81 74 ARG A O 1
ATOM 544 N N . LEU A 1 75 ? -5.648 6.218 7.535 1.00 91.88 75 LEU A N 1
ATOM 545 C CA . LEU A 1 75 ? -5.770 7.238 6.496 1.00 91.88 75 LEU A CA 1
ATOM 546 C C . LEU A 1 75 ? -4.573 8.191 6.489 1.00 91.88 75 LEU A C 1
ATOM 548 O O . LEU A 1 75 ? -4.027 8.452 5.426 1.00 91.88 75 LEU A O 1
ATOM 552 N N . SER A 1 76 ? -4.114 8.649 7.654 1.00 93.44 76 SER A N 1
ATOM 553 C CA . SER A 1 76 ? -2.998 9.603 7.748 1.00 93.44 76 SER A CA 1
ATOM 554 C C . SER A 1 76 ? -1.685 9.080 7.119 1.00 93.44 76 SER A C 1
ATOM 556 O O . SER A 1 76 ? -1.101 9.770 6.272 1.00 93.44 76 SER A O 1
ATOM 558 N N . PRO A 1 77 ? -1.237 7.838 7.403 1.00 90.31 77 PRO A N 1
ATOM 559 C CA . PRO A 1 77 ? -0.123 7.228 6.681 1.00 90.31 77 PRO A CA 1
ATOM 560 C C . PRO A 1 77 ? -0.401 7.075 5.183 1.00 90.31 77 PRO A C 1
ATOM 562 O O . PRO A 1 77 ? 0.471 7.369 4.369 1.00 90.31 77 PRO A O 1
ATOM 565 N N . THR A 1 78 ? -1.621 6.676 4.805 1.00 90.88 78 THR A N 1
ATOM 566 C CA . THR A 1 78 ? -2.013 6.533 3.392 1.00 90.88 78 THR A CA 1
ATOM 567 C C . THR A 1 78 ? -1.885 7.862 2.642 1.00 90.88 78 THR A C 1
ATOM 569 O O . THR A 1 78 ? -1.301 7.899 1.563 1.00 90.88 78 THR A O 1
ATOM 572 N N . GLU A 1 79 ? -2.365 8.966 3.215 1.00 92.69 79 GLU A N 1
ATOM 573 C CA . GLU A 1 79 ? -2.253 10.307 2.631 1.00 92.69 79 GLU A CA 1
ATOM 574 C C . GLU A 1 79 ? -0.798 10.757 2.500 1.00 92.69 79 GLU A C 1
ATOM 576 O O . GLU A 1 79 ? -0.403 11.280 1.457 1.00 92.69 79 GLU A O 1
ATOM 581 N N . THR A 1 80 ? 0.014 10.506 3.529 1.00 92.00 80 THR A N 1
ATOM 582 C CA . THR A 1 80 ? 1.449 10.817 3.514 1.00 92.00 80 THR A CA 1
ATOM 583 C C . THR A 1 80 ? 2.148 10.081 2.375 1.00 92.00 80 THR A C 1
ATOM 585 O O . THR A 1 80 ? 2.880 10.678 1.585 1.00 92.00 80 THR A O 1
ATOM 588 N N . ILE A 1 81 ? 1.871 8.785 2.243 1.00 91.62 81 ILE A N 1
ATOM 589 C CA . ILE A 1 81 ? 2.475 7.945 1.216 1.00 91.62 81 ILE A CA 1
ATOM 590 C C . ILE A 1 81 ? 2.005 8.365 -0.175 1.00 91.62 81 ILE A C 1
ATOM 592 O O . ILE A 1 81 ? 2.836 8.545 -1.057 1.00 91.62 81 ILE A O 1
ATOM 596 N N . LEU A 1 82 ? 0.708 8.608 -0.382 1.00 91.06 82 LEU A N 1
ATOM 597 C CA . LEU A 1 82 ? 0.193 9.125 -1.656 1.00 91.06 82 LEU A CA 1
ATOM 598 C C . LEU A 1 82 ? 0.804 10.493 -2.008 1.00 91.06 82 LEU A C 1
ATOM 600 O O . LEU A 1 82 ? 1.086 10.771 -3.176 1.00 91.06 82 LEU A O 1
ATOM 604 N N . GLY A 1 83 ? 1.063 11.332 -1.003 1.00 93.19 83 GLY A N 1
ATOM 605 C CA . GLY A 1 83 ? 1.806 12.580 -1.149 1.00 93.19 83 GLY A CA 1
ATOM 606 C C . GLY A 1 83 ? 3.229 12.359 -1.665 1.00 93.19 83 GLY A C 1
ATOM 607 O O . GLY A 1 83 ? 3.635 13.020 -2.625 1.00 93.19 83 GLY A O 1
ATOM 608 N N . ASN A 1 84 ? 3.952 11.399 -1.084 1.00 89.62 84 ASN A N 1
ATOM 609 C CA . ASN A 1 84 ? 5.302 11.016 -1.508 1.00 89.62 84 ASN A CA 1
ATOM 610 C C . ASN A 1 84 ? 5.302 10.403 -2.912 1.00 89.62 84 ASN A C 1
ATOM 612 O O . ASN A 1 84 ? 6.099 10.809 -3.752 1.00 89.62 84 ASN A O 1
ATOM 616 N N . LEU A 1 85 ? 4.350 9.518 -3.217 1.00 88.88 85 LEU A N 1
ATOM 617 C CA . LEU A 1 85 ? 4.184 8.919 -4.543 1.00 88.88 85 LEU A CA 1
ATOM 618 C C . LEU A 1 85 ? 3.968 9.979 -5.625 1.00 88.88 85 LEU A C 1
ATOM 620 O O . LEU A 1 85 ? 4.580 9.918 -6.690 1.00 88.88 85 LEU A O 1
ATOM 624 N N . ARG A 1 86 ? 3.147 10.998 -5.345 1.00 90.88 86 ARG A N 1
ATOM 625 C CA . ARG A 1 86 ? 2.953 12.135 -6.253 1.00 90.88 86 ARG A CA 1
ATOM 626 C C . ARG A 1 86 ? 4.244 12.927 -6.463 1.00 90.88 86 ARG A C 1
ATOM 628 O O . ARG A 1 86 ? 4.497 13.381 -7.577 1.00 90.88 86 ARG A O 1
ATOM 635 N N . THR A 1 87 ? 5.037 13.129 -5.415 1.00 89.81 87 THR A N 1
ATOM 636 C CA . THR A 1 87 ? 6.338 13.806 -5.519 1.00 89.81 87 THR A CA 1
ATOM 637 C C . THR A 1 87 ? 7.312 12.984 -6.359 1.00 89.81 87 THR A C 1
ATOM 639 O O . THR A 1 87 ? 7.867 13.522 -7.314 1.00 89.81 87 THR A O 1
ATOM 642 N N . ASN A 1 88 ? 7.428 11.680 -6.104 1.00 84.88 88 ASN A N 1
ATOM 643 C CA . ASN A 1 88 ? 8.286 10.775 -6.873 1.00 84.88 88 ASN A CA 1
ATOM 644 C C . ASN A 1 88 ? 7.877 10.735 -8.353 1.00 84.88 88 ASN A C 1
ATOM 646 O O . ASN A 1 88 ? 8.726 10.840 -9.231 1.00 84.88 88 ASN A O 1
ATOM 650 N N . ALA A 1 89 ? 6.575 10.700 -8.657 1.00 84.00 89 ALA A N 1
ATOM 651 C CA . ALA A 1 89 ? 6.082 10.761 -10.035 1.00 84.00 89 ALA A CA 1
ATOM 652 C C . ALA A 1 89 ? 6.468 12.071 -10.758 1.00 84.00 89 ALA A C 1
ATOM 654 O O . ALA A 1 89 ? 6.758 12.065 -11.958 1.00 84.00 89 ALA A O 1
ATOM 655 N N . ARG A 1 90 ? 6.505 13.204 -10.040 1.00 84.94 90 ARG A N 1
ATOM 656 C CA . ARG A 1 90 ? 6.979 14.487 -10.592 1.00 84.94 90 ARG A CA 1
ATOM 657 C C . ARG A 1 90 ? 8.484 14.492 -10.835 1.00 84.94 90 ARG A C 1
ATOM 659 O O . ARG A 1 90 ? 8.909 15.018 -11.862 1.00 84.94 90 ARG A O 1
ATOM 666 N N . ILE A 1 91 ? 9.271 13.912 -9.927 1.00 80.12 91 ILE A N 1
ATOM 667 C CA . ILE A 1 91 ? 10.725 13.770 -10.103 1.00 80.12 91 ILE A CA 1
ATOM 668 C C . ILE A 1 91 ? 10.993 12.907 -11.338 1.00 80.12 91 ILE A C 1
ATOM 670 O O . ILE A 1 91 ? 11.695 13.348 -12.245 1.00 80.12 91 ILE A O 1
ATOM 674 N N . PHE A 1 92 ? 10.316 11.764 -11.449 1.00 77.31 92 PHE A N 1
ATOM 675 C CA . PHE A 1 92 ? 10.411 10.879 -12.605 1.00 77.31 92 PHE A CA 1
ATOM 676 C C . PHE A 1 92 ? 10.065 11.583 -13.931 1.00 77.31 92 PHE A C 1
ATOM 678 O O . PHE A 1 92 ? 10.796 11.460 -14.912 1.00 77.31 92 PHE A O 1
ATOM 685 N N . SER A 1 93 ? 8.996 12.387 -13.959 1.00 75.75 93 SER A N 1
ATOM 686 C CA . SER A 1 93 ? 8.622 13.172 -15.151 1.00 75.75 93 SER A CA 1
ATOM 687 C C . SER A 1 93 ? 9.689 14.220 -15.501 1.00 75.75 93 SER A C 1
ATOM 689 O O . SER A 1 93 ? 10.096 14.340 -16.654 1.00 75.75 93 SER A O 1
ATOM 691 N N . THR A 1 94 ? 10.228 14.912 -14.493 1.00 74.69 94 THR A N 1
ATOM 692 C CA . THR A 1 94 ? 11.317 15.892 -14.663 1.00 74.69 94 THR A CA 1
ATOM 693 C C . THR A 1 94 ? 12.602 15.252 -15.208 1.00 74.69 94 THR A C 1
ATOM 695 O O . THR A 1 94 ? 13.314 15.872 -16.002 1.00 74.69 94 THR A O 1
ATOM 698 N N . LEU A 1 95 ? 12.909 14.013 -14.802 1.00 72.31 95 LEU A N 1
ATOM 699 C CA . LEU A 1 95 ? 14.054 13.247 -15.307 1.00 72.31 95 LEU A CA 1
ATOM 700 C C . LEU A 1 95 ? 13.904 12.874 -16.787 1.00 72.31 95 LEU A C 1
ATOM 702 O O . LEU A 1 95 ? 14.884 12.922 -17.534 1.00 72.31 95 LEU A O 1
ATOM 706 N N . LEU A 1 96 ? 12.690 12.523 -17.219 1.00 69.06 96 LEU A N 1
ATOM 707 C C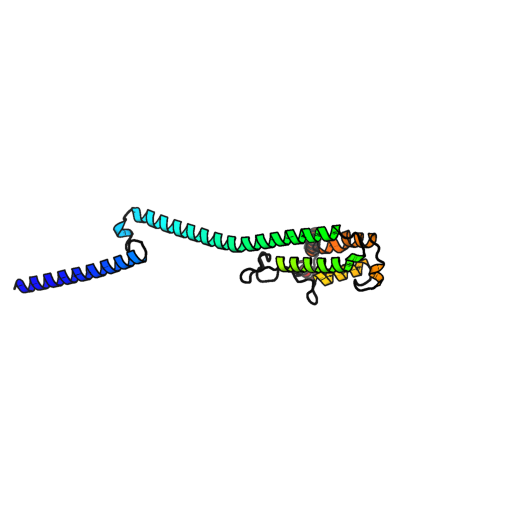A . LEU A 1 96 ? 12.391 12.236 -18.625 1.00 69.06 96 LEU A CA 1
ATOM 708 C C . LEU A 1 96 ? 12.529 13.492 -19.496 1.00 69.06 96 LEU A C 1
ATOM 710 O O . LEU A 1 96 ? 13.078 13.422 -20.593 1.00 69.06 96 LEU A O 1
ATOM 714 N N . GLU A 1 97 ? 12.108 14.649 -18.987 1.00 67.44 97 GLU A N 1
ATOM 715 C CA . GLU A 1 97 ? 12.204 15.932 -19.693 1.00 67.44 97 GLU A CA 1
ATOM 716 C C . GLU A 1 97 ? 13.651 16.457 -19.808 1.00 67.44 97 GLU A C 1
ATOM 718 O O . GLU A 1 97 ? 13.996 17.116 -20.788 1.00 67.44 97 GLU A O 1
ATOM 723 N N . ASN A 1 98 ? 14.537 16.131 -18.856 1.00 63.56 98 ASN A N 1
ATOM 724 C CA . ASN A 1 98 ? 15.931 16.607 -18.824 1.00 63.56 98 ASN A CA 1
ATOM 725 C C . ASN A 1 98 ? 16.947 15.727 -19.590 1.00 63.56 98 ASN A C 1
ATOM 727 O O . ASN A 1 98 ? 18.157 15.941 -19.481 1.00 63.56 98 ASN A O 1
ATOM 731 N N . ASN A 1 99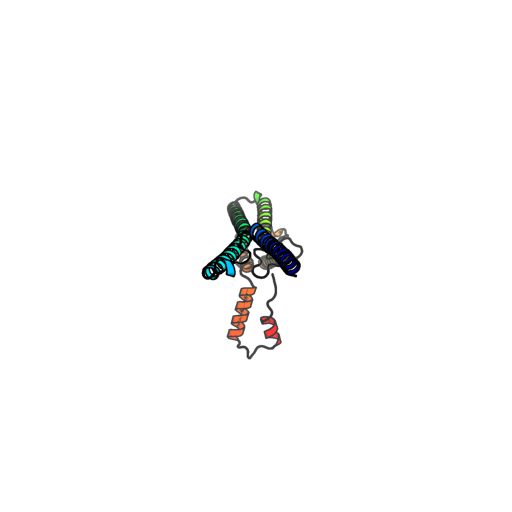 ? 16.501 14.764 -20.404 1.00 62.38 99 ASN A N 1
ATOM 732 C CA . ASN A 1 99 ? 17.375 13.802 -21.101 1.00 62.38 99 ASN A CA 1
ATOM 733 C C . ASN A 1 99 ? 18.216 14.383 -22.268 1.00 62.38 99 ASN A C 1
ATOM 735 O O . ASN A 1 99 ? 18.876 13.642 -22.991 1.00 62.38 99 ASN A O 1
ATOM 739 N N . GLY A 1 100 ? 18.214 15.704 -22.476 1.00 55.78 100 GLY A N 1
ATOM 740 C CA . GLY A 1 100 ? 18.769 16.359 -23.670 1.00 55.78 100 GLY A CA 1
ATOM 741 C C . GLY A 1 100 ? 20.294 16.300 -23.860 1.00 55.78 100 GLY A C 1
ATOM 742 O O . GLY A 1 100 ? 20.768 16.687 -24.926 1.00 55.78 100 GLY A O 1
ATOM 743 N N . SER A 1 101 ? 21.069 15.811 -22.883 1.00 56.28 101 SER A N 1
ATOM 744 C CA . SER A 1 101 ? 22.538 15.737 -22.970 1.00 56.28 101 SER A CA 1
ATOM 745 C C . SER A 1 101 ? 23.081 14.403 -22.450 1.00 56.28 101 SER A C 1
ATOM 747 O O . SER A 1 101 ? 22.950 14.073 -21.271 1.00 56.28 101 SER A O 1
ATOM 749 N N . THR A 1 102 ? 23.780 13.665 -23.318 1.00 54.41 102 THR A N 1
ATOM 750 C CA . THR A 1 102 ? 24.405 12.348 -23.064 1.00 54.41 102 THR A CA 1
ATOM 751 C C . THR A 1 102 ? 25.385 12.313 -21.883 1.00 54.41 102 THR A C 1
ATOM 753 O O . THR A 1 102 ? 25.681 11.237 -21.368 1.00 54.41 102 THR A O 1
ATOM 756 N N . SER A 1 103 ? 25.874 13.466 -21.415 1.00 54.56 103 SER A N 1
ATOM 757 C CA . SER A 1 103 ? 26.757 13.579 -20.244 1.00 54.56 103 SER A CA 1
ATOM 758 C C . SER A 1 103 ? 26.082 13.248 -18.905 1.00 54.56 103 SER A C 1
ATOM 760 O O . SER A 1 103 ? 26.787 13.028 -17.926 1.00 54.56 103 SER A O 1
ATOM 762 N N . ASN A 1 104 ? 24.748 13.161 -18.855 1.00 61.81 104 ASN A N 1
ATOM 763 C CA . ASN A 1 104 ? 23.995 12.943 -17.615 1.00 61.81 104 ASN A CA 1
ATOM 764 C C . ASN A 1 104 ? 23.468 11.508 -17.442 1.00 61.81 104 ASN A C 1
ATOM 766 O O . ASN A 1 104 ? 22.751 11.246 -16.482 1.00 61.81 104 ASN A O 1
ATOM 770 N N . ALA A 1 105 ? 23.810 10.563 -18.326 1.00 69.00 105 ALA A N 1
ATOM 771 C CA . ALA A 1 105 ? 23.211 9.222 -18.322 1.00 69.00 105 ALA A CA 1
ATOM 772 C C . ALA A 1 105 ? 23.410 8.454 -16.998 1.00 69.00 105 ALA A C 1
ATOM 774 O O . ALA A 1 105 ? 22.471 7.841 -16.497 1.00 69.00 105 ALA A O 1
ATOM 775 N N . SER A 1 106 ? 24.600 8.527 -16.392 1.00 71.12 106 SER A N 1
ATOM 776 C CA . SER A 1 106 ? 24.885 7.885 -15.099 1.00 71.12 106 SER A CA 1
ATOM 777 C C . SER A 1 106 ? 24.150 8.548 -13.932 1.00 71.12 106 SER A C 1
ATOM 779 O O . SER A 1 106 ? 23.687 7.857 -13.028 1.00 71.12 106 SER A O 1
ATOM 781 N N . ALA A 1 107 ? 23.999 9.875 -13.961 1.00 73.44 107 ALA A N 1
ATOM 782 C CA . ALA A 1 107 ? 23.231 10.615 -12.964 1.00 73.44 107 ALA A CA 1
ATOM 783 C C . ALA A 1 107 ? 21.733 10.300 -13.076 1.00 73.44 107 ALA A C 1
ATOM 785 O O . ALA A 1 107 ? 21.099 9.995 -12.074 1.00 73.44 107 ALA A O 1
ATOM 786 N N . ILE A 1 108 ? 21.194 10.274 -14.299 1.00 74.38 108 ILE A N 1
ATOM 787 C CA . ILE A 1 108 ? 19.801 9.899 -14.580 1.00 74.38 108 ILE A CA 1
ATOM 788 C C . ILE A 1 108 ? 19.531 8.461 -14.127 1.00 74.38 108 ILE A C 1
ATOM 790 O O . ILE A 1 108 ? 18.504 8.199 -13.505 1.00 74.38 108 ILE A O 1
ATOM 794 N N . GLN A 1 109 ? 20.459 7.534 -14.382 1.00 77.69 109 GLN A N 1
ATOM 795 C CA . GLN A 1 109 ? 20.350 6.156 -13.908 1.00 77.69 109 GLN A CA 1
ATOM 796 C C . GLN A 1 109 ? 20.335 6.078 -12.375 1.00 77.69 109 GLN A C 1
ATOM 798 O O . GLN A 1 109 ? 19.506 5.365 -11.814 1.00 77.69 109 GLN A O 1
ATOM 803 N N . ALA A 1 110 ? 21.229 6.805 -11.701 1.00 78.44 110 ALA A N 1
ATOM 804 C CA . ALA A 1 110 ? 21.299 6.822 -10.243 1.00 78.44 110 ALA A CA 1
ATOM 805 C C . ALA A 1 110 ? 20.032 7.421 -9.613 1.00 78.44 110 ALA A C 1
ATOM 807 O O . ALA A 1 110 ? 19.491 6.844 -8.671 1.00 78.44 110 ALA A O 1
ATOM 808 N N . THR A 1 111 ? 19.520 8.533 -10.151 1.00 77.56 111 THR A N 1
ATOM 809 C CA . THR A 1 111 ? 18.270 9.132 -9.664 1.00 77.56 111 THR A CA 1
ATOM 810 C C . THR A 1 111 ? 17.078 8.223 -9.940 1.00 77.56 111 THR A C 1
ATOM 812 O O . THR A 1 111 ? 16.322 7.942 -9.021 1.00 77.56 111 THR A O 1
ATOM 815 N N . GLY A 1 112 ? 16.955 7.663 -11.148 1.00 78.56 112 GLY A N 1
ATOM 816 C CA . GLY A 1 112 ? 15.874 6.726 -11.466 1.00 78.56 112 GLY A CA 1
ATOM 817 C C . GLY A 1 112 ? 15.898 5.460 -10.602 1.00 78.56 112 GLY A C 1
ATOM 818 O O . GLY A 1 112 ? 14.843 4.940 -10.241 1.00 78.56 112 GLY A O 1
ATOM 819 N N . GLN A 1 113 ? 17.088 4.981 -10.221 1.00 82.12 113 GLN A N 1
ATOM 820 C CA . GLN A 1 113 ? 17.226 3.893 -9.254 1.00 82.12 113 GLN A CA 1
ATOM 821 C C . GLN A 1 113 ? 16.717 4.295 -7.865 1.00 82.12 113 GLN A C 1
ATOM 823 O O . GLN A 1 113 ? 15.958 3.532 -7.270 1.00 82.12 113 GLN A O 1
ATOM 828 N N . SER A 1 114 ? 17.110 5.470 -7.364 1.00 83.56 114 SER A N 1
ATOM 829 C CA . SER A 1 114 ? 16.639 5.982 -6.070 1.00 83.56 114 SER A CA 1
ATOM 830 C C . SER A 1 114 ? 15.120 6.151 -6.063 1.00 83.56 114 SER A C 1
ATOM 832 O O . SER A 1 114 ? 14.451 5.623 -5.182 1.00 83.56 114 SER A O 1
ATOM 834 N N . ASP A 1 115 ? 14.561 6.788 -7.093 1.00 83.38 115 ASP A N 1
ATOM 835 C CA . ASP A 1 115 ? 13.123 7.042 -7.202 1.00 83.38 115 ASP A CA 1
ATOM 836 C C . ASP A 1 115 ? 12.312 5.739 -7.210 1.00 83.38 115 ASP A C 1
ATOM 838 O O . ASP A 1 115 ? 11.256 5.646 -6.578 1.00 83.38 115 ASP A O 1
ATOM 842 N N . LEU A 1 116 ? 12.805 4.707 -7.908 1.00 83.50 116 LEU A N 1
ATOM 843 C CA . LEU A 1 116 ? 12.170 3.391 -7.924 1.00 83.50 116 LEU A CA 1
ATOM 844 C C . LEU A 1 116 ? 12.254 2.708 -6.552 1.00 83.50 116 LEU A C 1
ATOM 846 O O . LEU A 1 116 ? 11.278 2.100 -6.116 1.00 83.50 116 LEU A O 1
ATOM 850 N N . GLN A 1 117 ? 13.389 2.809 -5.858 1.00 86.06 117 GLN A N 1
ATOM 851 C CA . GLN A 1 117 ? 13.541 2.279 -4.500 1.00 86.06 117 GLN A CA 1
ATOM 852 C C . GLN A 1 117 ? 12.611 2.989 -3.509 1.00 86.06 117 GLN A C 1
ATOM 854 O O . GLN A 1 117 ? 11.976 2.327 -2.684 1.00 86.06 117 GLN A O 1
ATOM 859 N N . ASP A 1 118 ? 12.458 4.306 -3.630 1.00 86.75 118 ASP A N 1
ATOM 860 C CA . ASP A 1 118 ? 11.559 5.107 -2.799 1.00 86.75 118 ASP A CA 1
ATOM 861 C C . ASP A 1 118 ? 10.089 4.786 -3.084 1.00 86.75 118 ASP A C 1
ATOM 863 O O . ASP A 1 118 ? 9.278 4.679 -2.160 1.00 86.75 118 ASP A O 1
ATOM 867 N N . LEU A 1 119 ? 9.734 4.573 -4.355 1.00 84.94 119 LEU A N 1
ATOM 868 C CA . LEU A 1 119 ? 8.416 4.096 -4.775 1.00 84.94 119 LEU A CA 1
ATOM 869 C C . LEU A 1 119 ? 8.102 2.719 -4.174 1.00 84.94 119 LEU A C 1
ATOM 871 O O . LEU A 1 119 ? 7.053 2.546 -3.552 1.00 84.94 119 LEU A O 1
ATOM 875 N N . ILE A 1 120 ? 9.013 1.753 -4.322 1.00 86.25 120 ILE A N 1
ATOM 876 C CA . ILE A 1 120 ? 8.866 0.400 -3.765 1.00 86.25 120 ILE A CA 1
ATOM 877 C C . ILE A 1 120 ? 8.728 0.470 -2.241 1.00 86.25 120 ILE A C 1
ATOM 879 O O . ILE A 1 120 ? 7.842 -0.165 -1.674 1.00 86.25 120 ILE A O 1
ATOM 883 N N . SER A 1 121 ? 9.557 1.268 -1.569 1.00 89.69 121 SER A N 1
ATOM 884 C CA . SER A 1 121 ? 9.513 1.430 -0.110 1.00 89.69 121 SER A CA 1
ATOM 885 C C . SER A 1 121 ? 8.200 2.060 0.356 1.00 89.69 121 SER A C 1
ATOM 887 O O . SER A 1 121 ? 7.597 1.600 1.323 1.00 89.69 121 SER A O 1
ATOM 889 N N . SER A 1 122 ? 7.715 3.069 -0.369 1.00 89.06 122 SER A N 1
ATOM 890 C CA . SER A 1 122 ? 6.441 3.741 -0.097 1.00 89.06 122 SER A CA 1
ATOM 891 C C . SER A 1 122 ? 5.251 2.781 -0.218 1.00 89.06 122 SER A C 1
ATOM 893 O O . SER A 1 122 ? 4.405 2.727 0.673 1.00 89.06 122 SER A O 1
ATOM 895 N N . LEU A 1 123 ? 5.202 1.976 -1.285 1.00 87.25 123 LEU A N 1
ATOM 896 C CA . LEU A 1 123 ? 4.136 0.990 -1.507 1.00 87.25 123 LEU A CA 1
ATOM 897 C C . LEU A 1 123 ? 4.183 -0.178 -0.512 1.00 87.25 123 LEU A C 1
ATOM 899 O O . LEU A 1 123 ? 3.150 -0.765 -0.197 1.00 87.25 123 LEU A O 1
ATOM 903 N N . ASN A 1 124 ? 5.361 -0.476 0.031 1.00 89.94 124 ASN A N 1
ATOM 904 C CA . ASN A 1 124 ? 5.566 -1.492 1.060 1.00 89.94 124 ASN A CA 1
ATOM 905 C C . ASN A 1 124 ? 5.492 -0.932 2.488 1.00 89.94 124 ASN A C 1
ATOM 907 O O . ASN A 1 124 ? 5.996 -1.551 3.424 1.00 89.94 124 ASN A O 1
ATOM 911 N N . SER A 1 125 ? 4.871 0.230 2.691 1.00 91.19 125 SER A N 1
ATOM 912 C CA . SER A 1 125 ? 4.666 0.756 4.038 1.00 91.19 125 SER A CA 1
ATOM 913 C C . SER A 1 125 ? 3.690 -0.113 4.838 1.00 91.19 125 SER A C 1
ATOM 915 O O . SER A 1 125 ? 2.641 -0.537 4.334 1.00 91.19 125 SER A O 1
ATOM 917 N N . SER A 1 126 ? 4.031 -0.354 6.103 1.00 91.00 126 SER A N 1
ATOM 918 C CA . SER A 1 126 ? 3.231 -1.132 7.043 1.00 91.00 126 SER A CA 1
ATOM 919 C C . SER A 1 126 ? 2.832 -0.309 8.265 1.00 91.00 126 SER A C 1
ATOM 921 O O . SER A 1 126 ? 3.520 0.625 8.681 1.00 91.00 126 SER A O 1
ATOM 923 N N . LEU A 1 127 ? 1.694 -0.671 8.847 1.00 87.69 127 LEU A N 1
ATOM 924 C CA . LEU A 1 127 ? 1.167 -0.130 10.089 1.00 87.69 127 LEU A CA 1
ATOM 925 C C . LEU A 1 127 ? 0.896 -1.307 11.026 1.00 87.69 127 LEU A C 1
ATOM 927 O O . LEU A 1 127 ? 0.094 -2.175 10.703 1.00 87.69 127 LEU A O 1
ATOM 931 N N . ASN A 1 128 ? 1.561 -1.339 12.183 1.00 85.00 128 ASN A N 1
ATOM 932 C CA . ASN A 1 128 ? 1.461 -2.439 13.156 1.00 85.00 128 ASN A CA 1
ATOM 933 C C . ASN A 1 128 ? 1.792 -3.836 12.582 1.00 85.00 128 ASN A C 1
ATOM 935 O O . ASN A 1 128 ? 1.301 -4.839 13.086 1.00 85.00 128 ASN A O 1
ATOM 939 N N . GLY A 1 129 ? 2.636 -3.904 11.546 1.00 85.06 129 GLY A N 1
ATOM 940 C CA . GLY A 1 129 ? 3.007 -5.154 10.871 1.00 85.06 129 GLY A CA 1
ATOM 941 C C . GLY A 1 129 ? 2.119 -5.527 9.679 1.00 85.06 129 GLY A C 1
ATOM 942 O O . GLY A 1 129 ? 2.505 -6.399 8.911 1.00 85.06 129 GLY A O 1
ATOM 943 N N . ASP A 1 130 ? 1.000 -4.828 9.471 1.00 89.25 130 ASP A N 1
ATOM 944 C CA . ASP A 1 130 ? 0.126 -5.006 8.310 1.00 89.25 130 ASP A CA 1
ATOM 945 C C . ASP A 1 130 ? 0.458 -4.000 7.205 1.00 89.25 130 ASP A C 1
ATOM 947 O O . ASP A 1 130 ? 0.488 -2.786 7.433 1.00 89.25 130 ASP A O 1
ATOM 951 N N . TYR A 1 131 ? 0.652 -4.473 5.978 1.00 91.31 131 TYR A N 1
ATOM 952 C CA . TYR A 1 131 ? 0.886 -3.608 4.826 1.00 91.31 131 TYR A CA 1
ATOM 953 C C . TYR A 1 131 ? -0.376 -2.834 4.430 1.00 91.31 131 TYR A C 1
ATOM 955 O O . TYR A 1 131 ? -1.444 -3.406 4.198 1.00 91.31 131 TYR A O 1
ATOM 963 N N . ILE A 1 132 ? -0.248 -1.510 4.300 1.00 89.31 132 ILE A N 1
ATOM 964 C CA . ILE A 1 132 ? -1.375 -0.605 4.014 1.00 89.31 132 ILE A CA 1
ATOM 965 C C . ILE A 1 132 ? -1.935 -0.852 2.606 1.00 89.31 132 ILE A C 1
ATOM 967 O O . ILE A 1 132 ? -3.151 -0.835 2.410 1.00 89.31 132 ILE A O 1
ATOM 971 N N . PHE A 1 133 ? -1.053 -1.141 1.644 1.00 86.62 133 PHE A N 1
ATOM 972 C CA . PHE A 1 133 ? -1.396 -1.367 0.236 1.00 86.62 133 PHE A CA 1
ATOM 973 C C . PHE A 1 133 ? -1.478 -2.852 -0.153 1.00 86.62 133 PHE A C 1
ATOM 975 O O . PHE A 1 133 ? -1.592 -3.165 -1.333 1.00 86.62 133 PHE A O 1
ATOM 982 N N . GLY A 1 134 ? -1.471 -3.773 0.820 1.00 83.69 134 GLY A N 1
ATOM 983 C CA . GLY A 1 134 ? -1.609 -5.219 0.574 1.00 83.69 134 GLY A CA 1
ATOM 984 C C . GLY A 1 134 ? -3.030 -5.679 0.229 1.00 83.69 134 GLY A C 1
ATOM 985 O O . GLY A 1 134 ? -3.263 -6.857 -0.046 1.00 83.69 134 GLY A O 1
ATOM 986 N N . GLY A 1 135 ? -4.008 -4.768 0.244 1.00 81.81 135 GLY A N 1
ATOM 987 C CA . GLY A 1 135 ? -5.410 -5.096 -0.005 1.00 81.81 135 GLY A CA 1
ATOM 988 C C . GLY A 1 135 ? -5.940 -6.078 1.040 1.00 81.81 135 GLY A C 1
ATOM 989 O O . GLY A 1 135 ? -5.925 -5.784 2.232 1.00 81.81 135 GLY A O 1
ATOM 990 N N . THR A 1 136 ? -6.412 -7.244 0.595 1.00 80.25 136 THR A N 1
ATOM 991 C CA . THR A 1 136 ? -6.864 -8.330 1.483 1.00 80.25 136 THR A CA 1
ATOM 992 C C . THR A 1 136 ? -5.718 -9.173 2.043 1.00 80.25 136 THR A C 1
ATOM 994 O O . THR A 1 136 ? -5.945 -9.944 2.970 1.00 80.25 136 THR A O 1
ATOM 997 N N . ASN A 1 137 ? -4.510 -9.072 1.480 1.00 80.50 137 ASN A N 1
ATOM 998 C CA . ASN A 1 137 ? -3.334 -9.828 1.902 1.00 80.50 137 ASN A CA 1
ATOM 999 C C . ASN A 1 137 ? -2.341 -8.903 2.621 1.00 80.50 137 ASN A C 1
ATOM 1001 O O . ASN A 1 137 ? -1.289 -8.567 2.088 1.00 80.50 137 ASN A O 1
ATOM 1005 N N . THR A 1 138 ? -2.702 -8.439 3.819 1.00 87.69 138 THR A N 1
ATOM 1006 C CA . THR A 1 138 ? -1.905 -7.457 4.578 1.00 87.69 138 THR A CA 1
ATOM 1007 C C . THR A 1 138 ? -0.664 -8.042 5.247 1.00 87.69 138 THR A C 1
ATOM 1009 O O . THR A 1 138 ? 0.197 -7.273 5.660 1.00 87.69 138 THR A O 1
ATOM 1012 N N . GLY A 1 139 ? -0.557 -9.370 5.347 1.00 85.44 139 GLY A N 1
ATOM 1013 C CA . GLY A 1 139 ? 0.563 -10.049 6.008 1.00 85.44 139 GLY A CA 1
ATOM 1014 C C . GLY A 1 139 ? 1.803 -10.252 5.135 1.00 85.44 139 GLY A C 1
ATOM 1015 O O . GLY A 1 139 ? 2.844 -10.635 5.656 1.00 85.44 139 GLY A O 1
ATOM 1016 N N . GLU A 1 140 ? 1.712 -9.996 3.829 1.00 86.12 140 GLU A N 1
ATOM 1017 C CA . GLU A 1 140 ? 2.816 -10.176 2.882 1.00 86.12 140 GLU A CA 1
ATOM 1018 C C . GLU A 1 140 ? 3.140 -8.863 2.175 1.00 86.12 140 GLU A C 1
ATOM 1020 O O . GLU A 1 140 ? 2.258 -8.035 1.928 1.00 86.12 140 GLU A O 1
ATOM 1025 N N . GLN A 1 141 ? 4.415 -8.691 1.828 1.00 84.38 141 GLN A N 1
ATOM 1026 C CA . GLN A 1 141 ? 4.896 -7.496 1.149 1.00 84.38 141 GLN A CA 1
ATOM 1027 C C . GLN A 1 141 ? 4.190 -7.328 -0.213 1.00 84.38 141 GLN A C 1
ATOM 1029 O O . GLN A 1 141 ? 4.286 -8.224 -1.052 1.00 84.38 141 GLN A O 1
ATOM 1034 N N . PRO A 1 142 ? 3.513 -6.192 -0.473 1.00 84.44 142 PRO A N 1
ATOM 1035 C CA . PRO A 1 142 ? 2.740 -6.010 -1.702 1.00 84.44 142 PRO A CA 1
ATOM 1036 C C . PRO A 1 142 ? 3.593 -5.959 -2.973 1.00 84.44 142 PRO A C 1
ATOM 1038 O O . PRO A 1 142 ? 3.156 -6.417 -4.027 1.00 84.44 142 PRO A O 1
ATOM 1041 N N . ILE A 1 143 ? 4.788 -5.365 -2.894 1.00 84.19 143 ILE A N 1
ATOM 1042 C CA . ILE A 1 143 ? 5.684 -5.152 -4.033 1.00 84.19 143 ILE A CA 1
ATOM 1043 C C . ILE A 1 143 ? 7.041 -5.791 -3.750 1.00 84.19 143 ILE A C 1
ATOM 1045 O O . ILE A 1 143 ? 7.771 -5.353 -2.861 1.00 84.19 143 ILE A O 1
ATOM 1049 N N . THR A 1 144 ? 7.429 -6.767 -4.567 1.00 83.62 144 THR A N 1
ATOM 1050 C CA . THR A 1 144 ? 8.781 -7.337 -4.544 1.00 83.62 144 THR A CA 1
ATOM 1051 C C . THR A 1 144 ? 9.833 -6.299 -4.927 1.00 83.62 144 THR A C 1
ATOM 1053 O O . THR A 1 144 ? 9.700 -5.621 -5.951 1.00 83.62 144 THR A O 1
ATOM 1056 N N . ASP A 1 145 ? 10.915 -6.223 -4.154 1.00 83.75 145 ASP A N 1
ATOM 1057 C CA . ASP A 1 145 ? 12.052 -5.356 -4.463 1.00 83.75 145 ASP A CA 1
ATOM 1058 C C . ASP A 1 145 ? 12.711 -5.755 -5.795 1.00 83.75 145 ASP A C 1
ATOM 1060 O O . ASP A 1 145 ? 13.100 -6.901 -6.004 1.00 83.75 145 ASP A O 1
ATOM 1064 N N . TYR A 1 146 ? 12.849 -4.785 -6.699 1.00 82.38 146 TYR A N 1
ATOM 1065 C CA . TYR A 1 146 ? 13.486 -4.949 -8.005 1.00 82.38 146 TYR A CA 1
ATOM 1066 C C . TYR A 1 146 ? 14.982 -5.273 -7.907 1.00 82.38 146 TYR A C 1
ATOM 1068 O O . TYR A 1 146 ? 15.547 -5.932 -8.784 1.00 82.38 146 TYR A O 1
ATOM 1076 N N . TYR A 1 147 ? 15.645 -4.807 -6.848 1.00 82.81 147 TYR A N 1
ATOM 1077 C CA . TYR A 1 147 ? 17.084 -4.976 -6.660 1.00 82.81 147 TYR A CA 1
ATOM 1078 C C . TYR A 1 147 ? 17.443 -6.202 -5.823 1.00 82.81 147 TYR A C 1
ATOM 1080 O O . TYR A 1 147 ? 18.629 -6.528 -5.718 1.00 82.81 147 TYR A O 1
ATOM 1088 N N . ALA A 1 148 ? 16.444 -6.917 -5.302 1.00 82.00 148 ALA A N 1
ATOM 1089 C CA . ALA A 1 148 ? 16.653 -8.159 -4.584 1.00 82.00 148 ALA A CA 1
ATOM 1090 C C . ALA A 1 148 ? 17.330 -9.221 -5.464 1.00 82.00 148 ALA A C 1
ATOM 1092 O O . ALA A 1 148 ? 17.190 -9.272 -6.695 1.00 82.00 148 ALA A O 1
ATOM 1093 N N . THR A 1 149 ? 18.074 -10.112 -4.812 1.00 78.69 149 THR A N 1
ATOM 1094 C CA . THR A 1 149 ? 18.687 -11.265 -5.469 1.00 78.69 149 THR A CA 1
ATOM 1095 C C . THR A 1 149 ? 17.594 -12.128 -6.105 1.00 78.69 149 THR A C 1
ATOM 1097 O O . THR A 1 149 ? 16.689 -12.586 -5.415 1.00 78.69 149 THR A O 1
ATOM 1100 N N . SER A 1 150 ? 17.687 -12.362 -7.418 1.00 77.50 150 SER A N 1
ATOM 1101 C CA . SER A 1 150 ? 16.723 -13.158 -8.199 1.00 77.50 150 SER A CA 1
ATOM 1102 C C . SER A 1 150 ? 15.296 -12.592 -8.272 1.00 77.50 150 SER A C 1
ATOM 1104 O O . SER A 1 150 ? 14.342 -13.353 -8.423 1.00 77.50 150 SER A O 1
ATOM 1106 N N . ALA A 1 151 ? 15.139 -11.266 -8.220 1.00 77.94 151 ALA A N 1
ATOM 1107 C CA . ALA A 1 151 ? 13.832 -10.623 -8.326 1.00 77.94 151 ALA A CA 1
ATOM 1108 C C . ALA A 1 151 ? 13.114 -10.949 -9.668 1.00 77.94 151 ALA A C 1
ATOM 1110 O O . ALA A 1 151 ? 13.678 -10.697 -10.746 1.00 77.94 151 ALA A O 1
ATOM 1111 N N . PRO A 1 152 ? 11.877 -11.498 -9.648 1.00 78.69 152 PRO A N 1
ATOM 1112 C CA . PRO A 1 152 ? 11.147 -11.889 -10.862 1.00 78.69 152 PRO A CA 1
ATOM 1113 C C . PRO A 1 152 ? 10.892 -10.723 -11.824 1.00 78.69 152 PRO A C 1
ATOM 1115 O O . PRO A 1 152 ? 11.034 -10.871 -13.038 1.00 78.69 152 PRO A O 1
ATOM 1118 N N . ASN A 1 153 ? 10.581 -9.547 -11.280 1.00 80.25 153 ASN A N 1
ATOM 1119 C CA . ASN A 1 153 ? 10.373 -8.305 -12.027 1.00 80.25 153 ASN A CA 1
ATOM 1120 C C . ASN A 1 153 ? 11.629 -7.880 -12.815 1.00 80.25 153 ASN A C 1
ATOM 1122 O O . ASN A 1 153 ? 11.540 -7.578 -14.004 1.00 80.25 153 ASN A O 1
ATOM 1126 N N . LYS A 1 154 ? 12.819 -7.941 -12.208 1.00 80.44 154 LYS A N 1
ATOM 1127 C CA . LYS A 1 154 ? 14.092 -7.678 -12.893 1.00 80.44 154 LYS A CA 1
ATOM 1128 C C . LYS A 1 154 ? 14.403 -8.730 -13.952 1.00 80.44 154 LYS A C 1
ATOM 1130 O O . LYS A 1 154 ? 14.877 -8.394 -15.037 1.00 80.44 154 LYS A O 1
ATOM 1135 N N . SER A 1 155 ? 14.115 -9.998 -13.662 1.00 83.75 155 SER A N 1
ATOM 1136 C CA . SER A 1 155 ? 14.275 -11.087 -14.631 1.00 83.75 155 SER A CA 1
ATOM 1137 C C . SER A 1 155 ? 13.402 -10.874 -15.873 1.00 83.75 155 SER A C 1
ATOM 1139 O O . SER A 1 155 ? 13.887 -11.004 -16.997 1.00 83.75 155 SER A O 1
ATOM 1141 N N . ALA A 1 156 ? 12.147 -10.453 -15.688 1.00 83.94 156 ALA A N 1
ATOM 1142 C CA . ALA A 1 156 ? 11.224 -10.161 -16.781 1.00 83.94 156 ALA A CA 1
ATOM 1143 C C . ALA A 1 156 ? 11.733 -9.027 -17.689 1.00 83.94 156 ALA A C 1
ATOM 1145 O O . ALA A 1 156 ? 11.749 -9.185 -18.910 1.00 83.94 156 ALA A O 1
ATOM 1146 N N . VAL A 1 157 ? 12.233 -7.929 -17.108 1.00 83.56 157 VAL A N 1
ATOM 1147 C CA . VAL A 1 157 ? 12.827 -6.812 -17.869 1.00 83.56 157 VAL A CA 1
ATOM 1148 C C . VAL A 1 157 ? 14.086 -7.258 -18.621 1.00 83.56 157 VAL A C 1
ATOM 1150 O O . VAL A 1 157 ? 14.251 -6.943 -19.801 1.00 83.56 157 VAL A O 1
ATOM 1153 N N . ASN A 1 158 ? 14.960 -8.036 -17.978 1.00 84.25 158 ASN A N 1
ATOM 1154 C CA . ASN A 1 158 ? 16.158 -8.580 -18.621 1.00 84.25 158 ASN A CA 1
ATOM 1155 C C . ASN A 1 158 ? 15.811 -9.492 -19.804 1.00 84.25 158 ASN A C 1
ATOM 1157 O O . ASN A 1 158 ? 16.447 -9.396 -20.853 1.00 84.25 158 ASN A O 1
ATOM 1161 N N . ASN A 1 159 ? 14.800 -10.350 -19.653 1.00 85.12 159 ASN A N 1
ATOM 1162 C CA . ASN A 1 159 ? 14.366 -11.265 -20.702 1.00 85.12 159 ASN A CA 1
ATOM 1163 C C . ASN A 1 159 ? 13.695 -10.527 -21.870 1.00 85.12 159 ASN A C 1
ATOM 1165 O O . ASN A 1 159 ? 13.976 -10.826 -23.030 1.00 85.12 159 ASN A O 1
ATOM 1169 N N . ALA A 1 160 ? 12.859 -9.524 -21.584 1.00 84.75 160 ALA A N 1
ATOM 1170 C CA . ALA A 1 160 ? 12.258 -8.681 -22.614 1.00 84.75 160 ALA A CA 1
ATOM 1171 C C . ALA A 1 160 ? 13.332 -7.946 -23.431 1.00 84.75 160 ALA A C 1
ATOM 1173 O O . ALA A 1 160 ? 13.278 -7.945 -24.661 1.00 84.75 160 ALA A O 1
ATOM 1174 N N . PHE A 1 161 ? 14.344 -7.386 -22.760 1.00 84.88 161 PHE A N 1
ATOM 1175 C CA . PHE A 1 161 ? 15.472 -6.727 -23.419 1.00 84.88 161 PHE A CA 1
ATOM 1176 C C . PHE A 1 161 ? 16.291 -7.706 -24.275 1.00 84.88 161 PHE A C 1
ATOM 1178 O O . PHE A 1 161 ? 16.577 -7.429 -25.439 1.00 84.88 161 PHE A O 1
ATOM 1185 N N . LEU A 1 162 ? 16.621 -8.878 -23.723 1.00 87.62 162 LEU A N 1
ATOM 1186 C CA . LEU A 1 162 ? 17.353 -9.924 -24.438 1.00 87.62 162 LEU A CA 1
ATOM 1187 C C . LEU A 1 162 ? 16.587 -10.409 -25.674 1.00 87.62 162 LEU A C 1
ATOM 1189 O O . LEU A 1 162 ? 17.188 -10.611 -26.722 1.00 87.62 162 LEU A O 1
ATOM 1193 N N . THR A 1 163 ? 15.267 -10.555 -25.571 1.00 87.25 163 THR A N 1
ATOM 1194 C CA . THR A 1 163 ? 14.404 -10.965 -26.688 1.00 87.25 163 THR A CA 1
ATOM 1195 C C . THR A 1 163 ? 14.363 -9.902 -27.787 1.00 87.25 163 THR A C 1
ATOM 1197 O O . THR A 1 163 ? 14.380 -10.243 -28.965 1.00 87.25 163 THR A O 1
ATOM 1200 N N . ALA A 1 164 ? 14.330 -8.619 -27.417 1.00 85.75 164 ALA A N 1
ATOM 1201 C CA . ALA A 1 164 ? 14.251 -7.518 -28.375 1.00 85.75 164 ALA A CA 1
ATOM 1202 C C . ALA A 1 164 ? 15.573 -7.263 -29.119 1.00 85.75 164 ALA A C 1
ATOM 1204 O O . ALA A 1 164 ? 15.556 -6.957 -30.309 1.00 85.75 164 ALA A O 1
ATOM 1205 N N . PHE A 1 165 ? 16.713 -7.390 -28.433 1.00 88.12 165 PHE A N 1
ATOM 1206 C CA . PHE A 1 165 ? 18.017 -6.983 -28.975 1.00 88.12 165 PHE A CA 1
ATOM 1207 C C . PHE A 1 165 ? 19.013 -8.134 -29.170 1.00 88.12 165 PHE A C 1
ATOM 1209 O O . PHE A 1 165 ? 20.092 -7.922 -29.717 1.00 88.12 165 PHE A O 1
ATOM 1216 N N . GLY A 1 166 ? 18.693 -9.350 -28.720 1.00 89.44 166 GLY A N 1
ATOM 1217 C CA . GLY A 1 166 ? 19.588 -10.511 -28.799 1.00 89.44 166 GLY A CA 1
ATOM 1218 C C . GLY A 1 166 ? 20.834 -10.404 -27.911 1.00 89.44 166 GLY A C 1
ATOM 1219 O O . GLY A 1 166 ? 21.776 -11.177 -28.073 1.00 89.44 166 GLY A O 1
ATOM 1220 N N . MET A 1 167 ? 20.867 -9.445 -26.981 1.00 87.88 167 MET A N 1
ATOM 1221 C CA . MET A 1 167 ? 22.016 -9.164 -26.119 1.00 87.88 167 MET A CA 1
ATOM 1222 C C . MET A 1 167 ? 21.594 -8.757 -24.704 1.00 87.88 167 MET A C 1
ATOM 1224 O O . MET A 1 167 ? 20.484 -8.277 -24.491 1.00 87.88 167 MET A O 1
ATOM 1228 N N . SER A 1 168 ? 22.482 -8.933 -23.722 1.00 88.19 168 SER A N 1
ATOM 1229 C CA . SER A 1 168 ? 22.236 -8.477 -22.349 1.00 88.19 168 SER A CA 1
ATOM 1230 C C . SER A 1 168 ? 22.402 -6.959 -22.215 1.00 88.19 168 SER A C 1
ATOM 1232 O O . SER A 1 168 ? 23.184 -6.343 -22.936 1.00 88.19 168 SER A O 1
ATOM 1234 N N . GLN A 1 169 ? 21.743 -6.365 -21.215 1.00 81.62 169 GLN A N 1
ATOM 1235 C CA . GLN A 1 169 ? 21.873 -4.934 -20.883 1.00 81.62 169 GLN A CA 1
ATOM 1236 C C . GLN A 1 169 ? 23.301 -4.522 -20.474 1.00 81.62 169 GLN A C 1
ATOM 1238 O O . GLN A 1 169 ? 23.642 -3.346 -20.498 1.00 81.62 169 GLN A O 1
ATOM 1243 N N . THR A 1 170 ? 24.146 -5.483 -20.099 1.00 81.31 170 THR A N 1
ATOM 1244 C CA . THR A 1 170 ? 25.555 -5.269 -19.732 1.00 81.31 170 THR A CA 1
ATOM 1245 C C . THR A 1 170 ? 26.516 -5.361 -20.918 1.00 81.31 170 THR A C 1
ATOM 1247 O O . THR A 1 170 ? 27.717 -5.158 -20.752 1.00 81.31 170 THR A O 1
ATOM 1250 N N . ASN A 1 171 ? 26.025 -5.707 -22.111 1.00 86.31 171 ASN A N 1
ATOM 1251 C CA . ASN A 1 171 ? 26.857 -5.856 -23.296 1.00 86.31 171 ASN A CA 1
ATOM 1252 C C . ASN A 1 171 ? 27.290 -4.477 -23.831 1.00 86.31 171 ASN A C 1
ATOM 1254 O O . ASN A 1 171 ? 26.474 -3.570 -23.970 1.00 86.31 171 ASN A O 1
ATOM 1258 N N . ALA A 1 172 ? 28.567 -4.317 -24.191 1.00 82.94 172 ALA A N 1
ATOM 1259 C CA . ALA A 1 172 ? 29.100 -3.054 -24.717 1.00 82.94 172 ALA A CA 1
ATOM 1260 C C . ALA A 1 172 ? 28.381 -2.567 -25.994 1.00 82.94 172 ALA A C 1
ATOM 1262 O O . ALA A 1 172 ? 28.284 -1.361 -26.238 1.00 82.94 172 ALA A O 1
ATOM 1263 N N . GLY A 1 173 ? 27.829 -3.491 -26.789 1.00 81.75 173 GLY A N 1
ATOM 1264 C CA . GLY A 1 173 ? 27.075 -3.170 -27.998 1.00 81.75 173 GLY A CA 1
ATOM 1265 C C . GLY A 1 173 ? 25.705 -2.527 -27.742 1.00 81.75 173 GLY A C 1
ATOM 1266 O O . GLY A 1 173 ? 25.095 -2.051 -28.693 1.00 81.75 173 GLY A O 1
ATOM 1267 N N . VAL A 1 174 ? 25.238 -2.417 -26.489 1.00 83.19 174 VAL A N 1
ATOM 1268 C CA . VAL A 1 174 ? 24.015 -1.661 -26.141 1.00 83.19 174 VAL A CA 1
ATOM 1269 C C . VAL A 1 174 ? 24.114 -0.199 -26.591 1.00 83.19 174 VAL A C 1
ATOM 1271 O O . VAL A 1 174 ? 23.129 0.377 -27.042 1.00 83.19 174 VAL A O 1
ATOM 1274 N N . SER A 1 175 ? 25.321 0.376 -26.573 1.00 80.06 175 SER A N 1
ATOM 1275 C CA . SER A 1 175 ? 25.600 1.731 -27.077 1.00 80.06 175 SER A CA 1
ATOM 1276 C C . SER A 1 175 ? 25.297 1.930 -28.571 1.00 80.06 175 SER A C 1
ATOM 1278 O O . SER A 1 175 ? 25.194 3.066 -29.026 1.00 80.06 175 SER A O 1
ATOM 1280 N N . THR A 1 176 ? 25.144 0.842 -29.335 1.00 82.81 176 THR A N 1
ATOM 1281 C CA . THR A 1 176 ? 24.855 0.876 -30.779 1.00 82.81 176 THR A CA 1
ATOM 1282 C C . THR A 1 176 ? 23.358 0.843 -31.101 1.00 82.81 176 THR A C 1
ATOM 1284 O O . THR A 1 176 ? 22.978 1.012 -32.261 1.00 82.81 176 THR A O 1
ATOM 1287 N N . ILE A 1 177 ? 22.494 0.647 -30.097 1.00 84.12 177 ILE A N 1
ATOM 1288 C CA . ILE A 1 177 ? 21.040 0.641 -30.276 1.00 84.12 177 ILE A CA 1
ATOM 1289 C C . ILE A 1 177 ? 20.578 2.053 -30.652 1.00 84.12 177 ILE A C 1
ATOM 1291 O O . ILE A 1 177 ? 20.832 3.021 -29.936 1.00 84.12 177 ILE A O 1
ATOM 1295 N N . SER A 1 178 ? 19.879 2.177 -31.783 1.00 85.62 178 SER A N 1
ATOM 1296 C CA . SER A 1 178 ? 19.328 3.461 -32.220 1.00 85.62 178 SER A CA 1
ATOM 1297 C C . SER A 1 178 ? 18.182 3.914 -31.310 1.00 85.62 178 SER A C 1
ATOM 1299 O O . SER A 1 178 ? 17.429 3.094 -30.779 1.00 85.62 178 SER A O 1
ATOM 1301 N N . GLY A 1 179 ? 17.987 5.231 -31.190 1.00 82.31 179 GLY A N 1
ATOM 1302 C CA . GLY A 1 179 ? 16.868 5.789 -30.421 1.00 82.31 179 GLY A CA 1
ATOM 1303 C C . GLY A 1 179 ? 15.499 5.300 -30.908 1.00 82.31 179 GLY A C 1
ATOM 1304 O O . GLY A 1 179 ? 14.629 5.020 -30.094 1.00 82.31 179 GLY A O 1
ATOM 1305 N N . VAL A 1 180 ? 15.329 5.097 -32.221 1.00 83.81 180 VAL A N 1
ATOM 1306 C CA . VAL A 1 180 ? 14.088 4.557 -32.809 1.00 83.81 180 VAL A CA 1
ATOM 1307 C C . VAL A 1 180 ? 13.836 3.114 -32.361 1.00 83.81 180 VAL A C 1
ATOM 1309 O O . VAL A 1 180 ? 12.709 2.770 -32.010 1.00 83.81 180 VAL A O 1
ATOM 1312 N N . ASN A 1 181 ? 14.877 2.276 -32.325 1.00 83.19 181 ASN A N 1
ATOM 1313 C CA . ASN A 1 181 ? 14.749 0.894 -31.860 1.00 83.19 181 ASN A CA 1
ATOM 1314 C C . ASN A 1 181 ? 14.470 0.837 -30.351 1.00 83.19 181 ASN A C 1
ATOM 1316 O O . ASN A 1 181 ? 13.678 0.009 -29.908 1.00 83.19 181 ASN A O 1
ATOM 1320 N N . MET A 1 182 ? 15.078 1.736 -29.568 1.00 84.56 182 MET A N 1
ATOM 1321 C CA . MET A 1 182 ? 14.795 1.853 -28.136 1.00 84.56 182 MET A CA 1
ATOM 1322 C C . MET A 1 182 ? 13.355 2.308 -27.878 1.00 84.56 182 MET A C 1
ATOM 1324 O O . MET A 1 182 ? 12.666 1.709 -27.059 1.00 84.56 182 MET A O 1
ATOM 1328 N N . GLN A 1 183 ? 12.869 3.311 -28.612 1.00 83.94 183 GLN A N 1
ATOM 1329 C CA . GLN A 1 183 ? 11.486 3.778 -28.508 1.00 83.94 183 GLN A CA 1
ATOM 1330 C C . GLN A 1 183 ? 10.496 2.656 -28.851 1.00 83.94 183 GLN A C 1
ATOM 1332 O O . GLN A 1 183 ? 9.559 2.405 -28.102 1.00 83.94 183 GLN A O 1
ATOM 1337 N N . ASN A 1 184 ? 10.753 1.904 -29.927 1.00 84.31 184 ASN A N 1
ATOM 1338 C CA . ASN A 1 184 ? 9.922 0.761 -30.300 1.00 84.31 184 ASN A CA 1
ATOM 1339 C C . ASN A 1 184 ? 9.893 -0.327 -29.208 1.00 84.31 184 ASN A C 1
ATOM 1341 O O . ASN A 1 184 ? 8.829 -0.878 -28.919 1.00 84.31 184 ASN A O 1
ATOM 1345 N N . PHE A 1 185 ? 11.035 -0.607 -28.573 1.00 84.88 185 PHE A N 1
ATOM 1346 C CA . PHE A 1 185 ? 11.103 -1.514 -27.428 1.00 84.88 185 PHE A CA 1
ATOM 1347 C C . PHE A 1 185 ? 10.263 -1.011 -26.246 1.00 84.88 185 PHE A C 1
ATOM 1349 O O . PHE A 1 185 ? 9.496 -1.795 -25.685 1.00 84.88 185 PHE A O 1
ATOM 1356 N N . LEU A 1 186 ? 10.381 0.275 -25.896 1.00 84.44 186 LEU A N 1
ATOM 1357 C CA . LEU A 1 186 ? 9.643 0.889 -24.790 1.00 84.44 186 LEU A CA 1
ATOM 1358 C C . LEU A 1 186 ? 8.125 0.851 -25.018 1.00 84.44 186 LEU A C 1
ATOM 1360 O O . LEU A 1 186 ? 7.383 0.450 -24.122 1.00 84.44 186 LEU A O 1
ATOM 1364 N N . ASP A 1 187 ? 7.680 1.191 -26.226 1.00 82.50 187 ASP A N 1
ATOM 1365 C CA . ASP A 1 187 ? 6.256 1.301 -26.558 1.00 82.50 187 ASP A CA 1
ATOM 1366 C C . ASP A 1 187 ? 5.562 -0.058 -26.732 1.00 82.50 187 ASP A C 1
ATOM 1368 O O . ASP A 1 187 ? 4.358 -0.164 -26.509 1.00 82.50 187 ASP A O 1
ATOM 1372 N N . ASN A 1 188 ? 6.303 -1.105 -27.118 1.00 83.12 188 ASN A N 1
ATOM 1373 C CA . ASN A 1 188 ? 5.735 -2.428 -27.394 1.00 83.12 188 ASN A CA 1
ATOM 1374 C C . ASN A 1 188 ? 6.151 -3.457 -26.335 1.00 83.12 188 ASN A C 1
ATOM 1376 O O . ASN A 1 188 ? 5.369 -3.812 -25.457 1.00 83.12 188 ASN A O 1
ATOM 1380 N N . GLN A 1 189 ? 7.394 -3.938 -26.389 1.00 82.75 189 GLN A N 1
ATOM 1381 C CA . GLN A 1 189 ? 7.836 -5.087 -25.589 1.00 82.75 189 GLN A CA 1
ATOM 1382 C C . GLN A 1 189 ? 7.918 -4.778 -24.089 1.00 82.75 189 GLN A C 1
ATOM 1384 O O . GLN A 1 189 ? 7.584 -5.629 -23.267 1.00 82.75 189 GLN A O 1
ATOM 1389 N N . PHE A 1 190 ? 8.356 -3.572 -23.724 1.00 81.06 190 PHE A N 1
ATOM 1390 C CA . PHE A 1 190 ? 8.440 -3.138 -22.331 1.00 81.06 190 PHE A CA 1
ATOM 1391 C C . PHE A 1 190 ? 7.062 -2.785 -21.765 1.00 81.06 190 PHE A C 1
ATOM 1393 O O . PHE A 1 190 ? 6.734 -3.216 -20.662 1.00 81.06 190 PHE A O 1
ATOM 1400 N N . ALA A 1 191 ? 6.224 -2.071 -22.526 1.00 79.44 191 ALA A N 1
ATOM 1401 C CA . ALA A 1 191 ? 4.858 -1.738 -22.119 1.00 79.44 191 ALA A CA 1
ATOM 1402 C C . ALA A 1 191 ? 4.019 -2.985 -21.780 1.00 79.44 191 ALA A C 1
ATOM 1404 O O . ALA A 1 191 ? 3.249 -2.969 -20.817 1.00 79.44 191 ALA A O 1
ATOM 1405 N N . LEU A 1 192 ? 4.219 -4.092 -22.506 1.00 81.19 192 LEU A N 1
ATOM 1406 C CA . LEU A 1 192 ? 3.563 -5.375 -22.228 1.00 81.19 192 LEU A CA 1
ATOM 1407 C C . LEU A 1 192 ? 3.887 -5.947 -20.838 1.00 81.19 192 LEU A C 1
ATOM 1409 O O . LEU A 1 192 ? 3.065 -6.668 -20.282 1.00 81.19 192 LEU A O 1
ATOM 1413 N N . LEU A 1 193 ? 5.027 -5.602 -20.229 1.00 77.19 193 LEU A N 1
ATOM 1414 C CA . LEU A 1 193 ? 5.372 -6.062 -18.874 1.00 77.19 193 LEU A CA 1
ATOM 1415 C C . LEU A 1 193 ? 4.454 -5.471 -17.794 1.00 77.19 193 LEU A C 1
ATOM 1417 O O . LEU A 1 193 ? 4.297 -6.065 -16.730 1.00 77.19 193 LEU A O 1
ATOM 1421 N N . PHE A 1 194 ? 3.835 -4.322 -18.072 1.00 73.19 194 PHE A N 1
ATOM 1422 C CA . PHE A 1 194 ? 2.905 -3.640 -17.166 1.00 73.19 194 PHE A CA 1
ATOM 1423 C C . PHE A 1 194 ? 1.440 -3.957 -17.485 1.00 73.19 194 PHE A C 1
ATOM 1425 O O . PHE A 1 194 ? 0.547 -3.687 -16.683 1.00 73.19 194 PHE A O 1
ATOM 1432 N N . GLN A 1 195 ? 1.182 -4.565 -18.642 1.00 67.50 195 GLN A N 1
ATOM 1433 C CA . GLN A 1 195 ? -0.129 -5.040 -19.061 1.00 67.50 195 GLN A CA 1
ATOM 1434 C C . GLN A 1 195 ? -0.207 -6.526 -18.724 1.00 67.50 195 GLN A C 1
ATOM 1436 O O . GLN A 1 195 ? 0.095 -7.371 -19.555 1.00 67.50 195 GLN A O 1
ATOM 1441 N N . SER A 1 196 ? -0.527 -6.840 -17.466 1.00 55.78 196 SER A N 1
ATOM 1442 C CA . SER A 1 196 ? -0.345 -8.171 -16.873 1.00 55.78 196 SER A CA 1
ATOM 1443 C C . SER A 1 196 ? -0.567 -9.342 -17.847 1.00 55.78 196 SER A C 1
ATOM 1445 O O . SER A 1 196 ? -1.666 -9.532 -18.382 1.00 55.78 196 SER A O 1
ATOM 1447 N N . THR A 1 197 ? 0.452 -10.187 -17.994 1.00 54.78 197 THR A N 1
ATOM 1448 C CA . THR A 1 197 ? 0.343 -11.491 -18.656 1.00 54.78 197 THR A CA 1
ATOM 1449 C C . THR A 1 197 ? -0.725 -12.346 -17.993 1.00 54.78 197 THR A C 1
ATOM 1451 O O . THR A 1 197 ? -1.368 -13.115 -18.685 1.00 54.78 197 THR A O 1
ATOM 1454 N N . VAL A 1 198 ? -0.989 -12.173 -16.692 1.00 49.97 198 VAL A N 1
ATOM 1455 C CA . VAL A 1 198 ? -2.071 -12.867 -15.980 1.00 49.97 198 VAL A CA 1
ATOM 1456 C C . VAL A 1 198 ? -3.442 -12.469 -16.518 1.00 49.97 198 VAL A C 1
ATOM 1458 O O . VAL A 1 198 ? -4.229 -13.356 -16.792 1.00 49.97 198 VAL A O 1
ATOM 1461 N N . PHE A 1 199 ? -3.747 -11.186 -16.740 1.00 46.44 199 PHE A N 1
ATOM 1462 C CA . PHE A 1 199 ? -5.048 -10.795 -17.302 1.00 46.44 199 PHE A CA 1
ATOM 1463 C C . PHE A 1 199 ? -5.192 -11.234 -18.761 1.00 46.44 199 PHE A C 1
ATOM 1465 O O . PHE A 1 199 ? -6.270 -11.658 -19.156 1.00 46.44 199 PHE A O 1
ATOM 1472 N N . GLN A 1 200 ? -4.107 -11.221 -19.544 1.00 51.16 200 GLN A N 1
ATOM 1473 C CA . GLN A 1 200 ? -4.115 -11.775 -20.901 1.00 51.16 200 GLN A CA 1
ATOM 1474 C C . GLN A 1 200 ? -4.228 -13.304 -20.913 1.00 51.16 200 GLN A C 1
ATOM 1476 O O . GLN A 1 200 ? -4.966 -13.832 -21.730 1.00 51.16 200 GLN A O 1
ATOM 1481 N N . GLN A 1 201 ? -3.567 -14.020 -20.003 1.00 48.94 201 GLN A N 1
ATOM 1482 C CA . GLN A 1 201 ? -3.646 -15.478 -19.861 1.00 48.94 201 GLN A CA 1
ATOM 1483 C C . GLN A 1 201 ? -4.995 -15.914 -19.299 1.00 48.94 201 GLN A C 1
ATOM 1485 O O . GLN A 1 201 ? -5.533 -16.913 -19.754 1.00 48.94 201 GLN A O 1
ATOM 1490 N N . LEU A 1 202 ? -5.574 -15.161 -18.360 1.00 49.00 202 LEU A N 1
ATOM 1491 C CA . LEU A 1 202 ? -6.919 -15.393 -17.847 1.00 49.00 202 LEU A CA 1
ATOM 1492 C C . LEU A 1 202 ? -7.942 -15.093 -18.943 1.00 49.00 202 LEU A C 1
ATOM 1494 O O . LEU A 1 202 ? -8.814 -15.911 -19.188 1.00 49.00 202 LEU A O 1
ATOM 1498 N N . ALA A 1 203 ? -7.812 -13.974 -19.660 1.00 49.75 203 ALA A N 1
ATOM 1499 C CA . ALA A 1 203 ? -8.680 -13.654 -20.789 1.00 49.75 203 ALA A CA 1
ATOM 1500 C C . ALA A 1 203 ? -8.552 -14.690 -21.916 1.00 49.75 203 ALA A C 1
ATOM 1502 O O . ALA A 1 203 ? -9.574 -15.126 -22.425 1.00 49.75 203 ALA A O 1
ATOM 1503 N N . GLN A 1 204 ? -7.339 -15.146 -22.249 1.00 50.78 204 GLN A N 1
ATOM 1504 C CA . GLN A 1 204 ? -7.095 -16.225 -23.214 1.00 50.78 204 GLN A CA 1
ATOM 1505 C C . GLN A 1 204 ? -7.628 -17.573 -22.718 1.00 50.78 204 GLN A C 1
ATOM 1507 O O . GLN A 1 204 ? -8.196 -18.324 -23.496 1.00 50.78 204 GLN A O 1
ATOM 1512 N N . ALA A 1 205 ? -7.503 -17.886 -21.429 1.00 50.69 205 ALA A N 1
ATOM 1513 C CA . ALA A 1 205 ? -8.102 -19.070 -20.823 1.00 50.69 205 ALA A CA 1
ATOM 1514 C C . ALA A 1 205 ? -9.634 -19.021 -20.888 1.00 50.69 205 ALA A C 1
ATOM 1516 O O . ALA A 1 205 ? -10.265 -20.000 -21.278 1.00 50.69 205 ALA A O 1
ATOM 1517 N N . TYR A 1 206 ? -10.236 -17.880 -20.551 1.00 51.91 206 TYR A N 1
ATOM 1518 C CA . TYR A 1 206 ? -11.680 -17.675 -20.617 1.00 51.91 206 TYR A CA 1
ATOM 1519 C C . TYR A 1 206 ? -12.195 -17.703 -22.060 1.00 51.91 206 TYR A C 1
ATOM 1521 O O . TYR A 1 206 ? -13.231 -18.319 -22.303 1.00 51.91 206 TYR A O 1
ATOM 1529 N N . THR A 1 207 ? -11.483 -17.117 -23.029 1.00 58.06 207 THR A N 1
ATOM 1530 C CA . THR A 1 207 ? -11.861 -17.209 -24.448 1.00 58.06 207 THR A CA 1
ATOM 1531 C C . THR A 1 207 ? -11.654 -18.616 -25.001 1.00 58.06 207 THR A C 1
ATOM 1533 O O . THR A 1 207 ? -12.525 -19.097 -25.709 1.00 58.06 207 THR A O 1
ATOM 1536 N N . MET A 1 208 ? -10.591 -19.333 -24.622 1.00 52.53 208 MET A N 1
ATOM 1537 C CA . MET A 1 208 ? -10.376 -20.733 -25.018 1.00 52.53 208 MET A CA 1
ATOM 1538 C C . MET A 1 208 ? -11.438 -21.672 -24.427 1.00 52.53 208 MET A C 1
ATOM 1540 O O . MET A 1 208 ? -11.906 -22.567 -25.121 1.00 52.53 208 MET A O 1
ATOM 1544 N N . VAL A 1 209 ? -11.870 -21.471 -23.176 1.00 57.97 209 VAL A N 1
ATOM 1545 C CA . VAL A 1 209 ? -12.974 -22.242 -22.567 1.00 57.97 209 VAL A CA 1
ATOM 1546 C C . VAL A 1 209 ? -14.322 -21.902 -23.215 1.00 57.97 209 VAL A C 1
ATOM 1548 O O . VAL A 1 209 ? -15.146 -22.799 -23.405 1.00 57.97 209 VAL A O 1
ATOM 1551 N N . ALA A 1 210 ? -14.541 -20.636 -23.580 1.00 55.94 210 ALA A N 1
ATOM 1552 C CA . ALA A 1 210 ? -15.744 -20.199 -24.285 1.00 55.94 210 ALA A CA 1
ATOM 1553 C C . ALA A 1 210 ? -15.809 -20.706 -25.739 1.00 55.94 210 ALA A C 1
ATOM 1555 O O . ALA A 1 210 ? -16.903 -20.992 -26.218 1.00 55.94 210 ALA A O 1
ATOM 1556 N N . ASP A 1 211 ? -14.663 -20.849 -26.412 1.00 50.62 211 ASP A N 1
ATOM 1557 C CA . ASP A 1 211 ? -14.573 -21.235 -27.827 1.00 50.62 211 ASP A CA 1
ATOM 1558 C C . ASP A 1 211 ? -14.469 -22.763 -28.030 1.00 50.62 211 ASP A C 1
ATOM 1560 O O . ASP A 1 211 ? -15.048 -23.306 -28.968 1.00 50.62 211 ASP A O 1
ATOM 1564 N N . LEU A 1 212 ? -13.807 -23.506 -27.127 1.00 54.97 212 LEU A N 1
ATOM 1565 C CA . LEU A 1 212 ? -13.678 -24.971 -27.248 1.00 54.97 212 LEU A CA 1
ATOM 1566 C C . LEU A 1 212 ? -14.850 -25.757 -26.644 1.00 54.97 212 LEU A C 1
ATOM 1568 O O . LEU A 1 212 ? -15.048 -26.920 -27.007 1.00 54.97 212 LEU A O 1
ATOM 1572 N N . GLY A 1 213 ? -15.605 -25.160 -25.715 1.00 54.19 213 GLY A N 1
ATOM 1573 C CA . GLY A 1 213 ? -16.576 -25.879 -24.894 1.00 54.19 213 GLY A CA 1
ATOM 1574 C C . GLY A 1 213 ? -15.903 -26.915 -23.979 1.00 54.19 213 GLY A C 1
ATOM 1575 O O . GLY A 1 213 ? -14.982 -27.642 -24.349 1.00 54.19 213 GLY A O 1
ATOM 1576 N N . THR A 1 214 ? -16.377 -27.044 -22.745 1.00 51.62 214 THR A N 1
ATOM 1577 C CA . THR A 1 214 ? -15.791 -27.923 -21.711 1.00 51.62 214 THR A CA 1
ATOM 1578 C C . THR A 1 214 ? -15.811 -29.428 -22.033 1.00 51.62 214 THR A C 1
ATOM 1580 O O . THR A 1 214 ? -15.359 -30.230 -21.223 1.00 51.62 214 THR A O 1
ATOM 1583 N N . GLN A 1 215 ? -16.309 -29.834 -23.205 1.00 53.34 215 GLN A N 1
ATOM 1584 C CA . GLN A 1 215 ? -16.489 -31.235 -23.589 1.00 53.34 215 GLN A CA 1
ATOM 1585 C C . GLN A 1 215 ? -15.261 -31.866 -24.273 1.00 53.34 215 GLN A C 1
ATOM 1587 O O . GLN A 1 215 ? -15.201 -33.088 -24.362 1.00 53.34 215 GLN A O 1
ATOM 1592 N N . ASN A 1 216 ? -14.271 -31.071 -24.708 1.00 49.50 216 ASN A N 1
ATOM 1593 C CA . ASN A 1 216 ? -13.069 -31.567 -25.407 1.00 49.50 216 ASN A CA 1
ATOM 1594 C C . ASN A 1 216 ? -11.753 -31.411 -24.618 1.00 49.50 216 ASN A C 1
ATOM 1596 O O . ASN A 1 216 ? -10.685 -31.753 -25.126 1.00 49.50 216 ASN A O 1
ATOM 1600 N N . LEU A 1 217 ? -11.795 -30.893 -23.388 1.00 51.00 217 LEU A N 1
ATOM 1601 C CA . LEU A 1 217 ? -10.595 -30.667 -22.578 1.00 51.00 217 LEU A CA 1
ATOM 1602 C C . LEU A 1 217 ? -10.298 -31.898 -21.709 1.00 51.00 217 LEU A C 1
ATOM 1604 O O . LEU A 1 217 ? -11.141 -32.338 -20.930 1.00 51.00 217 LEU A O 1
ATOM 1608 N N . SER A 1 218 ? -9.087 -32.452 -21.815 1.00 56.34 218 SER A N 1
ATOM 1609 C CA . SER A 1 218 ? -8.622 -33.507 -20.907 1.00 56.34 218 SER A CA 1
ATOM 1610 C C . SER A 1 218 ? -8.484 -32.968 -19.476 1.00 56.34 218 SER A C 1
ATOM 1612 O O . SER A 1 218 ? -8.175 -31.793 -19.270 1.00 56.34 218 SER A O 1
ATOM 1614 N N . SER A 1 219 ? -8.637 -33.824 -18.461 1.00 53.78 219 SER A N 1
ATOM 1615 C CA . SER A 1 219 ? -8.523 -33.421 -17.045 1.00 53.78 219 SER A CA 1
ATOM 1616 C C . SER A 1 219 ? -7.189 -32.735 -16.705 1.00 53.78 219 SER A C 1
ATOM 1618 O O . SER A 1 219 ? -7.140 -31.874 -15.829 1.00 53.78 219 SER A O 1
ATOM 1620 N N . SER A 1 220 ? -6.116 -33.071 -17.430 1.00 53.91 220 SER A N 1
ATOM 1621 C CA . SER A 1 220 ? -4.802 -32.422 -17.337 1.00 53.91 220 SER A CA 1
ATOM 1622 C C . SER A 1 220 ? -4.781 -30.994 -17.899 1.00 53.91 220 SER A C 1
ATOM 1624 O O . SER A 1 220 ? -4.125 -30.126 -17.327 1.00 53.91 220 SER A O 1
ATOM 1626 N N . ALA A 1 221 ? -5.522 -30.721 -18.978 1.00 52.47 221 ALA A N 1
ATOM 1627 C CA . ALA A 1 221 ? -5.629 -29.389 -19.574 1.00 52.47 221 ALA A CA 1
ATOM 1628 C C . ALA A 1 221 ? -6.478 -28.447 -18.705 1.00 52.47 221 ALA A C 1
ATOM 1630 O O . ALA A 1 221 ? -6.146 -27.274 -18.554 1.00 52.47 221 ALA A O 1
ATOM 1631 N N . TYR A 1 222 ? -7.521 -28.973 -18.056 1.00 51.81 222 TYR A N 1
ATOM 1632 C CA . TYR A 1 222 ? -8.337 -28.210 -17.107 1.00 51.81 222 TYR A CA 1
ATOM 1633 C C . TYR A 1 222 ? -7.541 -27.788 -15.858 1.00 51.81 222 TYR A C 1
ATOM 1635 O O . TYR A 1 222 ? -7.653 -26.651 -15.405 1.00 51.81 222 TYR A O 1
ATOM 1643 N N . GLN A 1 223 ? -6.679 -28.666 -15.328 1.00 54.41 223 GLN A N 1
ATOM 1644 C CA . GLN A 1 223 ? -5.808 -28.332 -14.192 1.00 54.41 223 GLN A CA 1
ATOM 1645 C C . GLN A 1 223 ? -4.763 -27.259 -14.527 1.00 54.41 223 GLN A C 1
ATOM 1647 O O . GLN A 1 223 ? -4.479 -26.420 -13.679 1.00 54.41 223 GLN A O 1
ATOM 1652 N N . ALA A 1 224 ? -4.225 -27.232 -15.749 1.00 55.09 224 ALA A N 1
ATOM 1653 C CA . ALA A 1 224 ? -3.271 -26.200 -16.162 1.00 55.09 224 ALA A CA 1
ATOM 1654 C C . ALA A 1 224 ? -3.912 -24.802 -16.278 1.00 55.09 224 ALA A C 1
ATOM 1656 O O . ALA A 1 224 ? -3.251 -23.800 -16.024 1.00 55.09 224 ALA A O 1
ATOM 1657 N N . VAL A 1 225 ? -5.200 -24.740 -16.627 1.00 51.22 225 VAL A N 1
ATOM 1658 C CA . VAL A 1 225 ? -5.958 -23.490 -16.795 1.00 51.22 225 VAL A CA 1
ATOM 1659 C C . VAL A 1 225 ? -6.546 -22.975 -15.471 1.00 51.22 225 VAL A C 1
ATOM 1661 O O . VAL A 1 225 ? -6.654 -21.769 -15.271 1.00 51.22 225 VAL A O 1
ATOM 1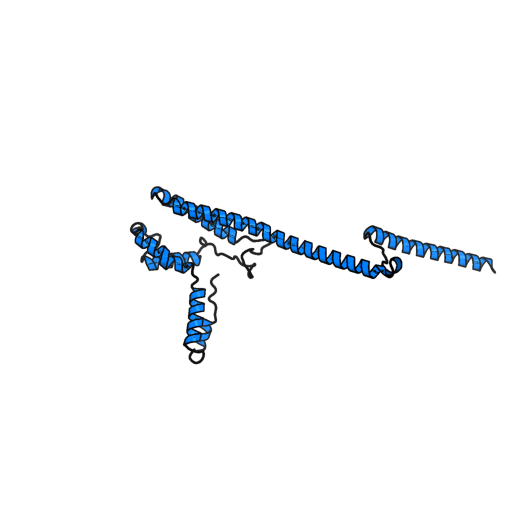664 N N . ALA A 1 226 ? -6.912 -23.870 -14.549 1.00 47.44 226 ALA A N 1
ATOM 1665 C CA . ALA A 1 226 ? -7.545 -23.513 -13.276 1.00 47.44 226 ALA A CA 1
ATOM 1666 C C . ALA A 1 226 ? -6.559 -23.126 -12.159 1.00 47.44 226 ALA A C 1
ATOM 1668 O O . ALA A 1 226 ? -6.988 -22.606 -11.128 1.00 47.44 226 ALA A O 1
ATOM 1669 N N . VAL A 1 227 ? -5.257 -23.389 -12.320 1.00 44.88 227 VAL A N 1
ATOM 1670 C CA . VAL A 1 227 ? -4.251 -23.025 -11.315 1.00 44.88 227 VAL A CA 1
ATOM 1671 C C . VAL A 1 227 ? -3.733 -21.617 -11.617 1.00 44.88 227 VAL A C 1
ATOM 1673 O O . VAL A 1 227 ? -2.946 -21.459 -12.554 1.00 44.88 227 VAL A O 1
ATOM 1676 N N . PRO A 1 228 ? -4.109 -20.586 -10.833 1.00 42.41 228 PRO A N 1
ATOM 1677 C CA . PRO A 1 228 ? -3.484 -19.279 -10.961 1.00 42.41 228 PRO A CA 1
ATOM 1678 C C . PRO A 1 228 ? -1.987 -19.441 -10.684 1.00 42.41 228 PRO A C 1
ATOM 1680 O O . PRO A 1 228 ? -1.585 -19.797 -9.574 1.00 42.41 228 PRO A O 1
ATOM 1683 N N . HIS A 1 229 ? -1.157 -19.222 -11.707 1.00 46.59 229 HIS A N 1
ATOM 1684 C CA . HIS A 1 229 ? 0.283 -19.103 -11.522 1.00 46.59 229 HIS A CA 1
ATOM 1685 C C . HIS A 1 229 ? 0.523 -17.888 -10.627 1.00 46.59 229 HIS A C 1
ATOM 1687 O O . HIS A 1 229 ? 0.355 -16.742 -11.040 1.00 46.59 229 HIS A O 1
ATOM 1693 N N . ARG A 1 230 ? 0.831 -18.166 -9.358 1.00 40.41 230 ARG A N 1
ATOM 1694 C CA . ARG A 1 230 ? 1.181 -17.156 -8.366 1.00 40.41 230 ARG A CA 1
ATOM 1695 C C . ARG A 1 230 ? 2.471 -16.477 -8.803 1.00 40.41 230 ARG A C 1
ATOM 1697 O O . ARG A 1 230 ? 3.533 -17.084 -8.723 1.00 40.41 230 ARG A O 1
ATOM 1704 N N . VAL A 1 231 ? 2.360 -15.229 -9.238 1.00 39.06 231 VAL A N 1
ATOM 1705 C CA . VAL A 1 231 ? 3.478 -14.286 -9.251 1.00 39.06 231 VAL A CA 1
ATOM 1706 C C . VAL A 1 231 ? 2.959 -12.955 -8.714 1.00 39.06 231 VAL A C 1
ATOM 1708 O O . VAL A 1 231 ? 2.641 -12.040 -9.468 1.00 39.06 231 VAL A O 1
ATOM 1711 N N . PHE A 1 232 ? 2.808 -12.918 -7.394 1.00 36.34 232 PHE A N 1
ATOM 1712 C CA . PHE A 1 232 ? 3.114 -11.751 -6.579 1.00 36.34 232 PHE A CA 1
ATOM 1713 C C . PHE A 1 232 ? 4.174 -12.219 -5.589 1.00 36.34 232 PHE A C 1
ATOM 1715 O O . PHE A 1 232 ? 3.966 -13.324 -5.028 1.00 36.34 232 PHE A O 1
#

pLDDT: mean 77.63, std 14.59, range [36.34, 97.06]

Foldseek 3Di:
DVVVVVVVVVVVVVVVVVVVVVVVVVQVVVCVVVVDGSDLCVPVPPCSVVVVVVVVVVVVVVVVVVVVVVVCLLVVLVVVLVVLLVVLVVVLVVLVVPPPDPVCPVVSVVSVLVSVVSNLVSQQDADPCFRSNCVVHRNDRNDDDCPDDPTPLVVLVQVLVCVLPVDGPPDPCVVVQDPVSVVVSVVPSVVVSVVDPQVVLLVVLVVCCVPVPPPPDDPVRVVVSPDRPDDD

Sequence (232 aa):
MTSYISTQSISSAMCQSILRMQTELAACEAEVSTGNYADIGQTLGAQTGENVSLQAQNSLLQTITDTNQTVATRLSPTETILGNLRTNARIFSTLLENNGSTSNASAIQATGQSDLQDLISSLNSSLNGDYIFGGTNTGEQPITDYYATSAPNKSAVNNAFLTAFGMSQTNAGVSTISGVNMQNFLDNQFALLFQSTVFQQLAQAYTMVADLGTQNLSSSAYQAVAVPHRVF